Protein AF-A0A2T7VRU8-F1 (afdb_monomer_lite)

Sequence (193 aa):
MRPRTPAASPVTPPAPVPAPTPVPVGDRGRLSLSLHPRRAGLNLLSATVEAELVVRNDGSAPAQAIRIGAALIGATPGQGDEIAPVFDQPVVRPATPPFALGPGEERRIRLVVAQARADIVPLTAGGRTLFVPVVAVNALYDAGAGIAGQSARGFAVGVERVDSAKLAPFWLDQPARMHEQLGVRPYGAGVER

pLDDT: mean 89.18, std 13.24, range [48.78, 98.69]

Foldseek 3Di:
DDDDDDDDDDDDDDDDDDDPDPDPPPQWWWKDKDKAWFKWWDDPWKTKTKIKIKIWTQTRAKWFQKFKDKEKAWDDPPQFPVLVVVQPDDRPDGQDGGGMAGHGDMDIGIDMYIDTPVRFDWDDDPNFTFTWIKMKMWIWTGGPPRDTWIKIWIKTKAADDPPDPDGHTHTPPDHIDMDRNMDIDTTHDIDTD

Structure (mmCIF, N/CA/C/O backbone):
data_AF-A0A2T7VRU8-F1
#
_entry.id   AF-A0A2T7VRU8-F1
#
loop_
_atom_site.group_PDB
_atom_site.id
_atom_site.type_symbol
_atom_site.label_atom_id
_atom_site.label_alt_id
_atom_site.label_comp_id
_atom_site.label_asym_id
_atom_site.label_entity_id
_atom_site.label_seq_id
_atom_site.pdbx_PDB_ins_code
_atom_site.Cartn_x
_atom_site.Cartn_y
_atom_site.Cartn_z
_atom_site.occupancy
_atom_site.B_iso_or_equiv
_atom_site.auth_seq_id
_atom_site.auth_comp_id
_atom_site.auth_asym_id
_atom_site.auth_atom_id
_atom_site.pdbx_PDB_model_num
ATOM 1 N N . MET A 1 1 ? 89.987 -31.494 -7.259 1.00 48.78 1 MET A N 1
ATOM 2 C CA . MET A 1 1 ? 88.866 -30.845 -7.971 1.00 48.78 1 MET A CA 1
ATOM 3 C C . MET A 1 1 ? 87.609 -30.994 -7.123 1.00 48.78 1 MET A C 1
ATOM 5 O O . MET A 1 1 ? 87.271 -32.124 -6.805 1.00 48.78 1 MET A O 1
ATOM 9 N N . ARG A 1 2 ? 86.973 -29.901 -6.678 1.00 51.34 2 ARG A N 1
ATOM 10 C CA . ARG A 1 2 ? 85.692 -29.951 -5.941 1.00 51.34 2 ARG A CA 1
ATOM 11 C C . ARG A 1 2 ? 84.539 -29.627 -6.908 1.00 51.34 2 ARG A C 1
ATOM 13 O O . ARG A 1 2 ? 84.694 -28.674 -7.673 1.00 51.34 2 ARG A O 1
ATOM 20 N N . PRO A 1 3 ? 83.430 -30.389 -6.911 1.00 54.06 3 PRO A N 1
ATOM 21 C CA . PRO A 1 3 ? 82.308 -30.154 -7.818 1.00 54.06 3 PRO A CA 1
ATOM 22 C C . PRO A 1 3 ? 81.536 -28.884 -7.427 1.00 54.06 3 PRO A C 1
ATOM 24 O O . PRO A 1 3 ? 81.310 -28.623 -6.246 1.00 54.06 3 PRO A O 1
ATOM 27 N N . ARG A 1 4 ? 81.161 -28.081 -8.432 1.00 50.94 4 ARG A N 1
ATOM 28 C CA . ARG A 1 4 ? 80.325 -26.881 -8.284 1.00 50.94 4 ARG A CA 1
ATOM 29 C C . ARG A 1 4 ? 78.860 -27.302 -8.140 1.00 50.94 4 ARG A C 1
ATOM 31 O O . ARG A 1 4 ? 78.317 -27.936 -9.039 1.00 50.94 4 ARG A O 1
ATOM 38 N N . THR A 1 5 ? 78.237 -26.943 -7.024 1.00 57.62 5 THR A N 1
ATOM 39 C CA . THR A 1 5 ? 76.801 -27.123 -6.774 1.00 57.62 5 THR A CA 1
ATOM 40 C C . THR A 1 5 ? 75.985 -26.180 -7.677 1.00 57.62 5 THR A C 1
ATOM 42 O O . THR A 1 5 ? 76.353 -25.006 -7.777 1.00 57.62 5 THR A O 1
ATOM 45 N N . PRO A 1 6 ? 74.899 -26.631 -8.333 1.00 57.38 6 PRO A N 1
ATOM 46 C CA . PRO A 1 6 ? 74.038 -25.759 -9.134 1.00 57.38 6 PRO A CA 1
ATOM 47 C C . PRO A 1 6 ? 73.258 -24.772 -8.253 1.00 57.38 6 PRO A C 1
ATOM 49 O O . PRO A 1 6 ? 72.744 -25.147 -7.200 1.00 57.38 6 PRO A O 1
ATOM 52 N N . ALA A 1 7 ? 73.165 -23.517 -8.693 1.00 57.69 7 ALA A N 1
ATOM 53 C CA . ALA A 1 7 ? 72.378 -22.477 -8.035 1.00 57.69 7 ALA A CA 1
ATOM 54 C C . ALA A 1 7 ? 70.871 -22.707 -8.251 1.00 57.69 7 ALA A C 1
ATOM 56 O O . ALA A 1 7 ? 70.433 -22.963 -9.372 1.00 57.69 7 ALA A O 1
ATOM 57 N N . ALA A 1 8 ? 70.085 -22.601 -7.177 1.00 57.72 8 ALA A N 1
ATOM 58 C CA . ALA A 1 8 ? 68.629 -22.685 -7.214 1.00 57.72 8 ALA A CA 1
ATOM 59 C C . ALA A 1 8 ? 68.017 -21.435 -7.875 1.00 57.72 8 ALA A C 1
ATOM 61 O O . ALA A 1 8 ? 68.405 -20.308 -7.565 1.00 57.72 8 ALA A O 1
ATOM 62 N N . SER A 1 9 ? 67.055 -21.634 -8.777 1.00 58.91 9 SER A N 1
ATOM 63 C CA . SER A 1 9 ? 66.283 -20.554 -9.403 1.00 58.91 9 SER A CA 1
ATOM 64 C C . SER A 1 9 ? 65.299 -19.923 -8.402 1.00 58.91 9 SER A C 1
ATOM 66 O O . SER A 1 9 ? 64.702 -20.652 -7.607 1.00 58.91 9 SER A O 1
ATOM 68 N N . PRO A 1 10 ? 65.091 -18.593 -8.427 1.00 57.56 10 PRO A N 1
ATOM 69 C CA . PRO A 1 10 ? 64.146 -17.938 -7.532 1.00 57.56 10 PRO A CA 1
ATOM 70 C C . PRO A 1 10 ? 62.701 -18.219 -7.967 1.00 57.56 10 PRO A C 1
ATOM 72 O O . PRO A 1 10 ? 62.359 -18.120 -9.145 1.00 57.56 10 PRO A O 1
ATOM 75 N N . VAL A 1 11 ? 61.851 -18.559 -6.999 1.00 59.75 11 VAL A N 1
ATOM 76 C CA . VAL A 1 11 ? 60.414 -18.791 -7.195 1.00 59.75 11 VAL A CA 1
ATOM 77 C C . VAL A 1 11 ? 59.706 -17.435 -7.255 1.00 59.75 11 VAL A C 1
ATOM 79 O O . VAL A 1 11 ? 59.786 -16.653 -6.308 1.00 59.75 11 VAL A O 1
ATOM 82 N N . THR A 1 12 ? 59.043 -17.123 -8.369 1.00 57.94 12 THR A N 1
ATOM 83 C CA . THR A 1 12 ? 58.263 -15.885 -8.526 1.00 57.94 12 THR A CA 1
ATOM 84 C C . THR A 1 12 ? 56.981 -15.955 -7.679 1.00 57.94 12 THR A C 1
ATOM 86 O O . THR A 1 12 ? 56.280 -16.967 -7.749 1.00 57.94 12 THR A O 1
ATOM 89 N N . PRO A 1 13 ? 56.637 -14.918 -6.890 1.00 67.19 13 PRO A N 1
ATOM 90 C CA . PRO A 1 13 ? 55.367 -14.860 -6.167 1.00 67.19 13 PRO A CA 1
ATOM 91 C C . PRO A 1 13 ? 54.158 -14.906 -7.120 1.00 67.19 13 PRO A C 1
ATOM 93 O O . PRO A 1 13 ? 54.225 -14.316 -8.203 1.00 67.19 13 PRO A O 1
ATOM 96 N N . PRO A 1 14 ? 53.043 -15.558 -6.739 1.00 61.81 14 PRO A N 1
ATOM 97 C CA . PRO A 1 14 ? 51.825 -15.545 -7.538 1.00 61.81 14 PRO A CA 1
ATOM 98 C C . PRO A 1 14 ? 51.280 -14.116 -7.649 1.00 61.81 14 PRO A C 1
ATOM 100 O O . PRO A 1 14 ? 51.217 -13.382 -6.661 1.00 61.81 14 PRO A O 1
ATOM 103 N N . ALA A 1 15 ? 50.899 -13.723 -8.865 1.00 68.25 15 ALA A N 1
ATOM 104 C CA . ALA A 1 15 ? 50.289 -12.426 -9.121 1.00 68.25 15 ALA A CA 1
ATOM 105 C C . ALA A 1 15 ? 48.975 -12.283 -8.323 1.00 68.25 15 ALA A C 1
ATOM 107 O O . ALA A 1 15 ? 48.207 -13.248 -8.246 1.00 68.25 15 ALA A O 1
ATOM 108 N N . PRO A 1 16 ? 48.692 -11.107 -7.736 1.00 63.78 16 PRO A N 1
ATOM 109 C CA . PRO A 1 16 ? 47.433 -10.870 -7.045 1.00 63.78 16 PRO A CA 1
ATOM 110 C C . PRO A 1 16 ? 46.268 -11.011 -8.031 1.00 63.78 16 PRO A C 1
ATOM 112 O O . PRO A 1 16 ? 46.251 -10.376 -9.086 1.00 63.78 16 PRO A O 1
ATOM 115 N N . VAL A 1 17 ? 45.296 -11.858 -7.684 1.00 66.12 17 VAL A N 1
ATOM 116 C CA . VAL A 1 17 ? 44.035 -11.980 -8.423 1.00 66.12 17 VAL A CA 1
ATOM 117 C C . VAL A 1 17 ? 43.327 -10.622 -8.350 1.00 66.12 17 VAL A C 1
ATOM 119 O O . VAL A 1 17 ? 43.153 -10.109 -7.240 1.00 66.12 17 VAL A O 1
ATOM 122 N N . PRO A 1 18 ? 42.932 -10.012 -9.482 1.00 59.97 18 PRO A N 1
ATOM 123 C CA . PRO A 1 18 ? 42.150 -8.785 -9.460 1.00 59.97 18 PRO A CA 1
ATOM 124 C C . PRO A 1 18 ? 40.883 -9.011 -8.634 1.00 59.97 18 PRO A C 1
ATOM 126 O O . PRO A 1 18 ? 40.154 -9.978 -8.868 1.00 59.97 18 PRO A O 1
ATOM 129 N N . ALA A 1 19 ? 40.619 -8.132 -7.666 1.00 65.75 19 ALA A N 1
ATOM 130 C CA . ALA A 1 19 ? 39.325 -8.111 -6.997 1.00 65.75 19 ALA A CA 1
ATOM 131 C C . ALA A 1 19 ? 38.225 -7.973 -8.067 1.00 65.75 19 ALA A C 1
ATOM 133 O O . ALA A 1 19 ? 38.424 -7.211 -9.022 1.00 65.75 19 ALA A O 1
ATOM 134 N N . PRO A 1 20 ? 37.091 -8.689 -7.949 1.00 55.84 20 PRO A N 1
ATOM 135 C CA . PRO A 1 20 ? 35.995 -8.529 -8.890 1.00 55.84 20 PRO A CA 1
ATOM 136 C C . PRO A 1 20 ? 35.612 -7.051 -8.921 1.00 55.84 20 PRO A C 1
ATOM 138 O O . PRO A 1 20 ? 35.286 -6.456 -7.893 1.00 55.84 20 PRO A O 1
ATOM 141 N N . THR A 1 21 ? 35.713 -6.443 -10.100 1.00 52.06 21 THR A N 1
ATOM 142 C CA . THR A 1 21 ? 35.231 -5.083 -10.317 1.00 52.06 21 THR A CA 1
ATOM 143 C C . THR A 1 21 ? 33.739 -5.094 -9.984 1.00 52.06 21 THR A C 1
ATOM 145 O O . THR A 1 21 ? 33.033 -5.953 -10.523 1.00 52.06 21 THR A O 1
ATOM 148 N N . PRO A 1 22 ? 33.233 -4.225 -9.087 1.00 54.22 22 PRO A N 1
ATOM 149 C CA . PRO A 1 22 ? 31.797 -4.126 -8.884 1.00 54.22 22 PRO A CA 1
ATOM 150 C C . PRO A 1 22 ? 31.181 -3.834 -10.248 1.00 54.22 22 PRO A C 1
ATOM 152 O O . PRO A 1 22 ? 31.562 -2.863 -10.907 1.00 54.22 22 PRO A O 1
ATOM 155 N N . VAL A 1 23 ? 30.292 -4.718 -10.708 1.00 49.28 23 VAL A N 1
ATOM 156 C CA . VAL A 1 23 ? 29.524 -4.455 -11.921 1.00 49.28 23 VAL A CA 1
ATOM 157 C C . VAL A 1 23 ? 28.850 -3.100 -11.703 1.00 49.28 23 VAL A C 1
ATOM 159 O O . VAL A 1 23 ? 28.253 -2.905 -10.636 1.00 49.28 23 VAL A O 1
ATOM 162 N N . PRO A 1 24 ? 28.983 -2.124 -12.619 1.00 51.91 24 PRO A N 1
ATOM 163 C CA . PRO A 1 24 ? 28.173 -0.925 -12.511 1.00 51.91 24 PRO A CA 1
ATOM 164 C C . PRO A 1 24 ? 26.728 -1.406 -12.415 1.00 51.91 24 PRO A C 1
ATOM 166 O O . PRO A 1 24 ? 26.313 -2.263 -13.199 1.00 51.91 24 PRO A O 1
ATOM 169 N N . VAL A 1 25 ? 25.998 -0.941 -11.399 1.00 57.72 25 VAL A N 1
ATOM 170 C CA . VAL A 1 25 ? 24.551 -1.143 -11.335 1.00 57.72 25 VAL A CA 1
ATOM 171 C C . VAL A 1 25 ? 24.037 -0.537 -12.633 1.00 57.72 25 VAL A C 1
ATOM 173 O O . VAL A 1 25 ? 24.057 0.682 -12.781 1.00 57.72 25 VAL A O 1
ATOM 176 N N . GLY A 1 26 ? 23.749 -1.392 -13.617 1.00 61.28 26 GLY A N 1
ATOM 177 C CA . GLY A 1 26 ? 23.366 -0.954 -14.951 1.00 61.28 26 GLY A CA 1
ATOM 178 C C . GLY A 1 26 ? 22.139 -0.060 -14.866 1.00 61.28 26 GLY A C 1
ATOM 179 O O . GLY A 1 26 ? 21.402 -0.116 -13.875 1.00 61.28 26 GLY A O 1
ATOM 180 N N . ASP A 1 27 ? 21.927 0.755 -15.897 1.00 78.69 27 ASP A N 1
ATOM 181 C CA . ASP A 1 27 ? 20.712 1.550 -15.995 1.00 78.69 27 ASP A CA 1
ATOM 182 C C . ASP A 1 27 ? 19.499 0.643 -15.781 1.00 78.69 27 ASP A C 1
ATOM 184 O O . ASP A 1 27 ? 19.266 -0.299 -16.541 1.00 78.69 27 ASP A O 1
ATOM 188 N N . ARG A 1 28 ? 18.759 0.896 -14.698 1.00 90.38 28 ARG A N 1
ATOM 189 C CA . ARG A 1 28 ? 17.610 0.084 -14.295 1.00 90.38 28 ARG A CA 1
ATOM 190 C C . ARG A 1 28 ? 16.465 0.959 -13.825 1.00 90.38 28 ARG A C 1
ATOM 192 O O . ARG A 1 28 ? 16.683 2.021 -13.237 1.00 90.38 28 ARG A O 1
ATOM 199 N N . GLY A 1 29 ? 15.247 0.491 -14.056 1.00 94.75 29 GLY A N 1
ATOM 200 C CA . GLY A 1 29 ? 14.047 1.044 -13.454 1.00 94.75 29 GLY A CA 1
ATOM 201 C C . GLY A 1 29 ? 14.078 0.845 -11.941 1.00 94.75 29 GLY A C 1
ATOM 202 O O . GLY A 1 29 ? 14.503 -0.198 -11.443 1.00 94.75 29 GLY A O 1
ATOM 203 N N . ARG A 1 30 ? 13.630 1.854 -11.198 1.00 96.12 30 ARG A N 1
ATOM 204 C CA . ARG A 1 30 ? 13.497 1.798 -9.741 1.00 96.12 30 ARG A CA 1
ATOM 205 C C . ARG A 1 30 ? 12.217 2.519 -9.369 1.00 96.12 30 ARG A C 1
ATOM 207 O O . ARG A 1 30 ? 12.134 3.728 -9.535 1.00 96.12 30 ARG A O 1
ATOM 214 N N . LEU A 1 31 ? 11.226 1.792 -8.864 1.00 98.00 31 LEU A N 1
ATOM 215 C CA . LEU A 1 31 ? 9.945 2.404 -8.520 1.00 98.00 31 LEU A CA 1
ATOM 216 C C . LEU A 1 31 ? 9.903 2.860 -7.058 1.00 98.00 31 LEU A C 1
ATOM 218 O O . LEU A 1 31 ? 10.131 2.047 -6.159 1.00 98.00 31 LEU A O 1
ATOM 222 N N . SER A 1 32 ? 9.530 4.114 -6.809 1.00 97.88 32 SER A N 1
ATOM 223 C CA . SER A 1 32 ? 9.051 4.564 -5.500 1.00 97.88 32 SER A CA 1
ATOM 224 C C . SER A 1 32 ? 7.526 4.557 -5.441 1.00 97.88 32 SER A C 1
ATOM 226 O O . SER A 1 32 ? 6.827 4.680 -6.450 1.00 97.88 32 SER A O 1
ATOM 228 N N . LEU A 1 33 ? 7.007 4.372 -4.225 1.00 98.50 33 LEU A N 1
ATOM 229 C CA . LEU A 1 33 ? 5.583 4.244 -3.937 1.00 98.50 33 LEU A CA 1
ATOM 230 C C . LEU A 1 33 ? 5.203 5.246 -2.848 1.00 98.50 33 LEU A C 1
ATOM 232 O O . LEU A 1 33 ? 5.790 5.224 -1.765 1.00 98.50 33 LEU A O 1
ATOM 236 N N . SER A 1 34 ? 4.203 6.083 -3.119 1.00 98.38 34 SER A N 1
ATOM 237 C CA . SER A 1 34 ? 3.643 7.039 -2.155 1.00 98.38 34 SER A CA 1
ATOM 238 C C . SER A 1 34 ? 2.124 6.908 -2.097 1.00 98.38 34 SER A C 1
ATOM 240 O O . SER A 1 34 ? 1.457 6.967 -3.128 1.00 98.38 34 SER A O 1
ATOM 242 N N . LEU A 1 35 ? 1.568 6.728 -0.898 1.00 98.56 35 LEU A N 1
ATOM 243 C CA . LEU A 1 35 ? 0.135 6.520 -0.690 1.00 98.56 35 LEU A CA 1
ATOM 244 C C . LEU A 1 35 ? -0.525 7.771 -0.102 1.00 98.56 35 LEU A C 1
ATOM 246 O O . LEU A 1 35 ? -0.092 8.272 0.931 1.00 98.56 35 LEU A O 1
ATOM 250 N N . HIS A 1 36 ? -1.621 8.212 -0.713 1.00 98.25 36 HIS A N 1
ATOM 251 C CA . HIS A 1 36 ? -2.425 9.342 -0.253 1.00 98.25 36 HIS A CA 1
ATOM 252 C C . HIS A 1 36 ? -3.846 8.853 0.059 1.00 98.25 36 HIS A C 1
ATOM 254 O O . HIS A 1 36 ? -4.660 8.702 -0.859 1.00 98.25 36 HIS A O 1
ATOM 260 N N . PRO A 1 37 ? -4.162 8.533 1.325 1.00 97.81 37 PRO A N 1
ATOM 261 C CA . PRO A 1 37 ? -5.485 8.063 1.699 1.00 97.81 37 PRO A CA 1
ATOM 262 C C . PRO A 1 37 ? -6.500 9.192 1.530 1.00 97.81 37 PRO A C 1
ATOM 264 O O . PRO A 1 37 ? -6.239 10.346 1.857 1.00 97.81 37 PRO A O 1
ATOM 267 N N . ARG A 1 38 ? -7.671 8.850 1.001 1.00 97.81 38 ARG A N 1
ATOM 268 C CA . ARG A 1 38 ? -8.792 9.779 0.832 1.00 97.81 38 ARG A CA 1
ATOM 269 C C . ARG A 1 38 ? -9.863 9.506 1.868 1.00 97.81 38 ARG A C 1
ATOM 271 O O . ARG A 1 38 ? -10.372 10.433 2.485 1.00 97.81 38 ARG A O 1
ATOM 278 N N . ARG A 1 39 ? -10.210 8.228 2.037 1.00 97.62 39 ARG A N 1
ATOM 279 C CA . ARG A 1 39 ? -11.254 7.781 2.957 1.00 97.62 39 ARG A CA 1
ATOM 280 C C . ARG A 1 39 ? -10.887 6.422 3.517 1.00 97.62 39 ARG A C 1
ATOM 282 O O . ARG A 1 39 ? -10.413 5.561 2.784 1.00 97.62 39 ARG A O 1
ATOM 289 N N . ALA A 1 40 ? -11.087 6.219 4.805 1.00 97.75 40 ALA A N 1
ATOM 290 C CA . ALA A 1 40 ? -10.814 4.947 5.447 1.00 97.75 40 ALA A CA 1
ATOM 291 C C . ALA A 1 40 ? -11.661 4.792 6.699 1.00 97.75 40 ALA A C 1
ATOM 293 O O . ALA A 1 40 ? -11.939 5.759 7.407 1.00 97.75 40 ALA A O 1
ATOM 294 N N . GLY A 1 41 ? -12.090 3.572 6.972 1.00 95.75 41 GLY A N 1
ATOM 295 C CA . GLY A 1 41 ? -12.967 3.324 8.098 1.00 95.75 41 GLY A CA 1
ATOM 296 C C . GLY A 1 41 ? -13.414 1.886 8.174 1.00 95.75 41 GLY A C 1
ATOM 297 O O . GLY A 1 41 ? -13.021 1.040 7.367 1.00 95.75 41 GLY A O 1
ATOM 298 N N . LEU A 1 42 ? -14.267 1.634 9.154 1.00 94.00 42 LEU A N 1
ATOM 299 C CA . LEU A 1 42 ? -14.958 0.366 9.294 1.00 94.00 42 LEU A CA 1
ATOM 300 C C . LEU A 1 42 ? -16.427 0.542 8.934 1.00 94.00 42 LEU A C 1
ATOM 302 O O . LEU A 1 42 ? -17.019 1.601 9.143 1.00 94.00 42 LEU A O 1
ATOM 306 N N . ASN A 1 43 ? -17.017 -0.532 8.435 1.00 89.50 43 ASN A N 1
ATOM 307 C CA . ASN A 1 43 ? -18.453 -0.748 8.415 1.00 89.50 43 ASN A CA 1
ATOM 308 C C . ASN A 1 43 ? -18.765 -2.056 9.174 1.00 89.50 43 ASN A C 1
ATOM 310 O O . ASN A 1 43 ? -17.916 -2.596 9.887 1.00 89.50 43 ASN A O 1
ATOM 314 N N . LEU A 1 44 ? -19.994 -2.562 9.060 1.00 88.69 44 LEU A N 1
ATOM 315 C CA . LEU A 1 44 ? -20.412 -3.791 9.743 1.00 88.69 44 LEU A CA 1
ATOM 316 C C . LEU A 1 44 ? -19.649 -5.044 9.281 1.00 88.69 44 LEU A C 1
ATOM 318 O O . LEU A 1 44 ? -19.461 -5.950 10.089 1.00 88.69 44 LEU A O 1
ATOM 322 N N . LEU A 1 45 ? -19.215 -5.085 8.020 1.00 92.62 45 LEU A N 1
ATOM 323 C CA . LEU A 1 45 ? -18.679 -6.262 7.332 1.00 92.62 45 LEU A CA 1
ATOM 324 C C . LEU A 1 45 ? -17.186 -6.166 7.007 1.00 92.62 45 LEU A C 1
ATOM 326 O O . LEU A 1 45 ? -16.533 -7.199 6.883 1.00 92.62 45 LEU A O 1
ATOM 330 N N . SER A 1 46 ? -16.631 -4.964 6.859 1.00 95.12 46 SER A N 1
ATOM 331 C CA . SER A 1 46 ? -15.250 -4.764 6.424 1.00 95.12 46 SER A CA 1
ATOM 332 C C . SER A 1 46 ? -14.617 -3.503 7.002 1.00 95.12 46 SER A C 1
ATOM 334 O O . SER A 1 46 ? -15.297 -2.535 7.352 1.00 95.12 46 SER A O 1
ATOM 336 N N . ALA A 1 47 ? -13.289 -3.500 7.042 1.00 96.75 47 ALA A N 1
ATOM 337 C CA . ALA A 1 47 ? -12.511 -2.275 6.962 1.00 96.75 47 ALA A CA 1
ATOM 338 C C . ALA A 1 47 ? -12.224 -1.964 5.490 1.00 96.75 47 ALA A C 1
ATOM 340 O O . ALA A 1 47 ? -12.004 -2.883 4.699 1.00 96.75 47 ALA A O 1
ATOM 341 N N . THR A 1 48 ? -12.212 -0.684 5.127 1.00 97.88 48 THR A N 1
ATOM 342 C CA . THR A 1 48 ? -11.933 -0.233 3.759 1.00 97.88 48 THR A CA 1
ATOM 343 C C . THR A 1 48 ? -11.000 0.969 3.786 1.00 97.88 48 THR A C 1
ATOM 345 O O . THR A 1 48 ? -11.133 1.835 4.652 1.00 97.88 48 THR A O 1
ATOM 348 N N . VAL A 1 49 ? -10.087 1.035 2.818 1.00 98.38 49 VAL A N 1
ATOM 349 C CA . VAL A 1 49 ? -9.268 2.213 2.519 1.00 98.38 49 VAL A CA 1
ATOM 350 C C . VAL A 1 49 ? -9.409 2.548 1.036 1.00 98.38 49 VAL A C 1
ATOM 352 O O . VAL A 1 49 ? -9.090 1.737 0.167 1.00 98.38 49 VAL A O 1
ATOM 355 N N . GLU A 1 50 ? -9.864 3.764 0.758 1.00 98.38 50 GLU A N 1
ATOM 356 C CA . GLU A 1 50 ? -9.784 4.423 -0.540 1.00 98.38 50 GLU A CA 1
ATOM 357 C C . GLU A 1 50 ? -8.572 5.359 -0.545 1.00 98.38 50 GLU A C 1
ATOM 359 O O . GLU A 1 50 ? -8.441 6.230 0.322 1.00 98.38 50 GLU A O 1
ATOM 364 N N . ALA A 1 51 ? -7.687 5.206 -1.524 1.00 98.38 51 ALA A N 1
ATOM 365 C CA . ALA A 1 51 ? -6.451 5.974 -1.610 1.00 98.38 51 ALA A CA 1
ATOM 366 C C . ALA A 1 51 ? -6.046 6.260 -3.059 1.00 98.38 51 ALA A C 1
ATOM 368 O O . ALA A 1 51 ? -6.532 5.646 -4.007 1.00 98.38 51 ALA A O 1
ATOM 369 N N . GLU A 1 52 ? -5.114 7.188 -3.218 1.00 98.56 52 GLU A N 1
ATOM 370 C CA . GLU A 1 52 ? -4.367 7.411 -4.447 1.00 98.56 52 GLU A CA 1
ATOM 371 C C . GLU A 1 52 ? -2.920 6.959 -4.231 1.00 98.56 52 GLU A C 1
ATOM 373 O O . GLU A 1 52 ? -2.212 7.478 -3.367 1.00 98.56 52 GLU A O 1
ATOM 378 N N . LEU A 1 53 ? -2.485 5.970 -5.004 1.00 98.69 53 LEU A N 1
ATOM 379 C CA . LEU A 1 53 ? -1.098 5.531 -5.062 1.00 98.69 53 LEU A CA 1
ATOM 380 C C . LEU A 1 53 ? -0.385 6.290 -6.177 1.00 98.69 53 LEU A C 1
ATOM 382 O O . LEU A 1 53 ? -0.800 6.229 -7.333 1.00 98.69 53 LEU A O 1
ATOM 386 N N . VAL A 1 54 ? 0.712 6.952 -5.836 1.00 98.69 54 VAL A N 1
ATOM 387 C CA . VAL A 1 54 ? 1.661 7.510 -6.796 1.00 98.69 54 VAL A CA 1
ATOM 388 C C . VAL A 1 54 ? 2.800 6.514 -6.954 1.00 98.69 54 VAL A C 1
ATOM 390 O O . VAL A 1 54 ? 3.446 6.140 -5.973 1.00 98.69 54 VAL A O 1
ATOM 393 N N . VAL A 1 55 ? 3.019 6.081 -8.190 1.00 98.69 55 VAL A N 1
ATOM 394 C CA . VAL A 1 55 ? 4.143 5.235 -8.592 1.00 98.69 55 VAL A CA 1
ATOM 395 C C . VAL A 1 55 ? 5.059 6.088 -9.450 1.00 98.69 55 VAL A C 1
ATOM 397 O O . VAL A 1 55 ? 4.607 6.585 -10.480 1.00 98.69 55 VAL A O 1
ATOM 400 N N . ARG A 1 56 ? 6.316 6.264 -9.043 1.00 98.62 56 ARG A N 1
ATOM 401 C CA . ARG A 1 56 ? 7.311 7.037 -9.799 1.00 98.62 56 ARG A CA 1
ATOM 402 C C . ARG A 1 56 ? 8.504 6.166 -10.141 1.00 98.62 56 ARG A C 1
ATOM 404 O O . ARG A 1 56 ? 8.935 5.385 -9.301 1.00 98.62 56 ARG A O 1
ATOM 411 N N . ASN A 1 57 ? 9.032 6.297 -11.353 1.00 98.19 57 ASN A N 1
ATOM 412 C CA . ASN A 1 57 ? 10.297 5.677 -11.720 1.00 98.19 57 ASN A CA 1
ATOM 413 C C . ASN A 1 57 ? 11.459 6.631 -11.418 1.00 98.19 57 ASN A C 1
ATOM 415 O O . ASN A 1 57 ? 11.712 7.581 -12.150 1.00 98.19 57 ASN A O 1
ATOM 419 N N . ASP A 1 58 ? 12.165 6.361 -10.329 1.00 96.81 58 ASP A N 1
ATOM 420 C CA . ASP A 1 58 ? 13.391 7.041 -9.900 1.00 96.81 58 ASP A CA 1
ATOM 421 C C . ASP A 1 58 ? 14.658 6.421 -10.506 1.00 96.81 58 ASP A C 1
ATOM 423 O O . ASP A 1 58 ? 15.774 6.825 -10.179 1.00 96.81 58 ASP A O 1
ATOM 427 N N . GLY A 1 59 ? 14.494 5.391 -11.335 1.00 94.38 59 GLY A N 1
ATOM 428 C CA . GLY A 1 59 ? 15.578 4.732 -12.043 1.00 94.38 59 GLY A CA 1
ATOM 429 C C . GLY A 1 59 ? 16.027 5.492 -13.286 1.00 94.38 59 GLY A C 1
ATOM 430 O O . GLY A 1 59 ? 15.386 6.443 -13.732 1.00 94.38 59 GLY A O 1
ATOM 431 N N . SER A 1 60 ? 17.128 5.029 -13.870 1.00 92.56 60 SER A N 1
ATOM 432 C CA . SER A 1 60 ? 17.693 5.569 -15.111 1.00 92.56 60 SER A CA 1
ATOM 433 C C . SER A 1 60 ? 17.266 4.799 -16.368 1.00 92.56 60 SER A C 1
ATOM 435 O O . SER A 1 60 ? 17.529 5.256 -17.476 1.00 92.56 60 SER A O 1
ATOM 437 N N . ALA A 1 61 ? 16.545 3.681 -16.220 1.00 93.94 61 ALA A N 1
ATOM 438 C CA . ALA A 1 61 ? 15.937 2.933 -17.326 1.00 93.94 61 ALA A CA 1
ATOM 439 C C . ALA A 1 61 ? 14.405 2.865 -17.199 1.00 93.94 61 ALA A C 1
ATOM 441 O O . ALA A 1 61 ? 13.865 3.034 -16.100 1.00 93.94 61 ALA A O 1
ATOM 442 N N . PRO A 1 62 ? 13.676 2.609 -18.302 1.00 95.44 62 PRO A N 1
ATOM 443 C CA . PRO A 1 62 ? 12.233 2.406 -18.249 1.00 95.44 62 PRO A CA 1
ATOM 444 C C . PRO A 1 62 ? 11.861 1.173 -17.416 1.00 95.44 62 PRO A C 1
ATOM 446 O O . PRO A 1 62 ? 12.444 0.103 -17.575 1.00 95.44 62 PRO A O 1
ATOM 449 N N . ALA A 1 63 ? 10.832 1.316 -16.582 1.00 97.50 63 ALA A N 1
ATOM 450 C CA . ALA A 1 63 ? 10.169 0.207 -15.910 1.00 97.50 63 ALA A CA 1
ATOM 451 C C . ALA A 1 63 ? 8.970 -0.242 -16.756 1.00 97.50 63 ALA A C 1
ATOM 453 O O . ALA A 1 63 ? 8.074 0.555 -17.040 1.00 97.50 63 ALA A O 1
ATOM 454 N N . GLN A 1 64 ? 8.948 -1.506 -17.173 1.00 97.44 64 GLN A N 1
ATOM 455 C CA . GLN A 1 64 ? 7.926 -2.058 -18.066 1.00 97.44 64 GLN A CA 1
ATOM 456 C C . GLN A 1 64 ? 7.055 -3.097 -17.363 1.00 97.44 64 GLN A C 1
ATOM 458 O O . GLN A 1 64 ? 7.413 -3.631 -16.314 1.00 97.44 64 GLN A O 1
ATOM 463 N N . ALA A 1 65 ? 5.896 -3.391 -17.960 1.00 96.62 65 ALA A N 1
ATOM 464 C CA . ALA A 1 65 ? 4.959 -4.409 -17.478 1.00 96.62 65 ALA A CA 1
ATOM 465 C C . ALA A 1 65 ? 4.633 -4.288 -15.972 1.00 96.62 65 ALA A C 1
ATOM 467 O O . ALA A 1 65 ? 4.461 -5.293 -15.279 1.00 96.62 65 ALA A O 1
ATOM 468 N N . ILE A 1 66 ? 4.541 -3.052 -15.470 1.00 98.19 66 ILE A N 1
ATOM 469 C CA . ILE A 1 66 ? 4.316 -2.743 -14.060 1.00 98.19 66 ILE A CA 1
ATOM 470 C C . ILE A 1 66 ? 2.942 -3.271 -13.654 1.00 98.19 66 ILE A C 1
ATOM 472 O O . ILE A 1 66 ? 1.913 -2.844 -14.181 1.00 98.19 66 ILE A O 1
ATOM 476 N N . ARG A 1 67 ? 2.924 -4.188 -12.687 1.00 98.25 67 ARG A N 1
ATOM 477 C CA . ARG A 1 67 ? 1.719 -4.760 -12.080 1.00 98.25 67 ARG A CA 1
ATOM 478 C C . ARG A 1 67 ? 1.664 -4.379 -10.613 1.00 98.25 67 ARG A C 1
ATOM 480 O O . ARG A 1 67 ? 2.589 -4.675 -9.863 1.00 98.25 67 ARG A O 1
ATOM 487 N N . ILE A 1 68 ? 0.560 -3.758 -10.211 1.00 98.19 68 ILE A N 1
ATOM 488 C CA . ILE A 1 68 ? 0.344 -3.299 -8.837 1.00 98.19 68 ILE A CA 1
ATOM 489 C C . ILE A 1 68 ? -0.611 -4.250 -8.125 1.00 98.19 68 ILE A C 1
ATOM 491 O O . ILE A 1 68 ? -1.788 -4.311 -8.473 1.00 98.19 68 ILE A O 1
ATOM 495 N N . GLY A 1 69 ? -0.109 -4.971 -7.129 1.00 97.00 69 GLY A N 1
ATOM 496 C CA . GLY A 1 69 ? -0.912 -5.652 -6.121 1.00 97.00 69 GLY A CA 1
ATOM 497 C C . GLY A 1 69 ? -1.075 -4.765 -4.893 1.00 97.00 69 GLY A C 1
ATOM 498 O O . GLY A 1 69 ? -0.149 -4.048 -4.513 1.00 97.00 69 GLY A O 1
ATOM 499 N N . ALA A 1 70 ? -2.249 -4.806 -4.271 1.00 96.75 70 ALA A N 1
ATOM 500 C CA . ALA A 1 70 ? -2.485 -4.135 -3.003 1.00 96.75 70 ALA A CA 1
ATOM 501 C C . ALA A 1 70 ? -3.438 -4.958 -2.134 1.00 96.75 70 ALA A C 1
ATOM 503 O O . ALA A 1 70 ? -4.395 -5.540 -2.645 1.00 96.75 70 ALA A O 1
ATOM 504 N N . ALA A 1 71 ? -3.189 -4.974 -0.830 1.00 96.50 71 ALA A N 1
ATOM 505 C CA . ALA A 1 71 ? -4.053 -5.602 0.161 1.00 96.50 71 ALA A CA 1
ATOM 506 C C . ALA A 1 71 ? -4.222 -4.681 1.372 1.00 96.50 71 ALA A C 1
ATOM 508 O O . ALA A 1 71 ? -3.327 -3.897 1.698 1.00 96.50 71 ALA A O 1
ATOM 509 N N . LEU A 1 72 ? -5.374 -4.786 2.034 1.00 97.12 72 LEU A N 1
ATOM 510 C CA . LEU A 1 72 ? -5.578 -4.209 3.356 1.00 97.12 72 LEU A CA 1
ATOM 511 C C . LEU A 1 72 ? -5.357 -5.307 4.387 1.00 97.12 72 LEU A C 1
ATOM 513 O O . LEU A 1 72 ? -5.994 -6.356 4.303 1.00 97.12 72 LEU A O 1
ATOM 517 N N . ILE A 1 73 ? -4.473 -5.048 5.341 1.00 95.06 73 ILE A N 1
ATOM 518 C CA . ILE A 1 73 ? -4.269 -5.899 6.509 1.00 95.06 73 ILE A CA 1
ATOM 519 C C . ILE A 1 73 ? -4.367 -5.057 7.787 1.00 95.06 73 ILE A C 1
ATOM 521 O O . ILE A 1 73 ? -4.316 -3.825 7.744 1.00 95.06 73 ILE A O 1
ATOM 525 N N . GLY A 1 74 ? -4.506 -5.714 8.934 1.00 93.81 74 GLY A N 1
ATOM 526 C CA . GLY A 1 74 ? -4.383 -5.072 10.237 1.00 93.81 74 GLY A CA 1
ATOM 527 C C . GLY A 1 74 ? -2.965 -5.191 10.754 1.00 93.81 74 GLY A C 1
ATOM 528 O O . GLY A 1 74 ? -2.368 -6.257 10.635 1.00 93.81 74 GLY A O 1
ATOM 529 N N . ALA A 1 75 ? -2.449 -4.128 11.366 1.00 92.38 75 ALA A N 1
ATOM 530 C CA . ALA A 1 75 ? -1.230 -4.243 12.149 1.00 92.38 75 ALA A CA 1
ATOM 531 C C . ALA A 1 75 ? -1.431 -5.254 13.284 1.00 92.38 75 ALA A C 1
ATOM 533 O O . ALA A 1 75 ? -2.444 -5.215 13.988 1.00 92.38 75 ALA A O 1
ATOM 534 N N . THR A 1 76 ? -0.438 -6.104 13.502 1.00 87.00 76 THR A N 1
ATOM 535 C CA . THR A 1 76 ? -0.362 -7.017 14.640 1.00 87.00 76 THR A CA 1
ATOM 536 C C . THR A 1 76 ? 0.792 -6.598 15.565 1.00 87.00 76 THR A C 1
ATOM 538 O O . THR A 1 76 ? 1.548 -5.668 15.256 1.00 87.00 76 THR A O 1
ATOM 541 N N . PRO A 1 77 ? 0.967 -7.250 16.729 1.00 81.44 77 PRO A N 1
ATOM 542 C CA . PRO A 1 77 ? 2.134 -7.024 17.581 1.00 81.44 77 PRO A CA 1
ATOM 543 C C . PRO A 1 77 ? 3.479 -7.398 16.929 1.00 81.44 77 PRO A C 1
ATOM 545 O O . PRO A 1 77 ? 4.514 -6.998 17.453 1.00 81.44 77 PRO A O 1
ATOM 548 N N . GLY A 1 78 ? 3.481 -8.119 15.798 1.00 77.12 78 GLY A N 1
ATOM 549 C CA . GLY A 1 78 ? 4.669 -8.602 15.077 1.00 77.12 78 GLY A CA 1
ATOM 550 C C . GLY A 1 78 ? 5.492 -7.534 14.343 1.00 77.12 78 GLY A C 1
ATOM 551 O O . GLY A 1 78 ? 6.222 -7.861 13.421 1.00 77.12 78 GLY A O 1
ATOM 552 N N . GLN A 1 79 ? 5.368 -6.258 14.718 1.00 76.12 79 GLN A N 1
ATOM 553 C CA . GLN A 1 79 ? 6.228 -5.148 14.273 1.00 76.12 79 GLN A CA 1
ATOM 554 C C . GLN A 1 79 ? 6.420 -4.974 12.750 1.00 76.12 79 GLN A C 1
ATOM 556 O O . GLN A 1 79 ? 7.389 -4.337 12.335 1.00 76.12 79 GLN A O 1
ATOM 561 N N . GLY A 1 80 ? 5.496 -5.441 11.908 1.00 81.38 80 GLY A N 1
ATOM 562 C CA . GLY A 1 80 ? 5.622 -5.332 10.456 1.00 81.38 80 GLY A CA 1
ATOM 563 C C . GLY A 1 80 ? 5.821 -6.658 9.730 1.00 81.3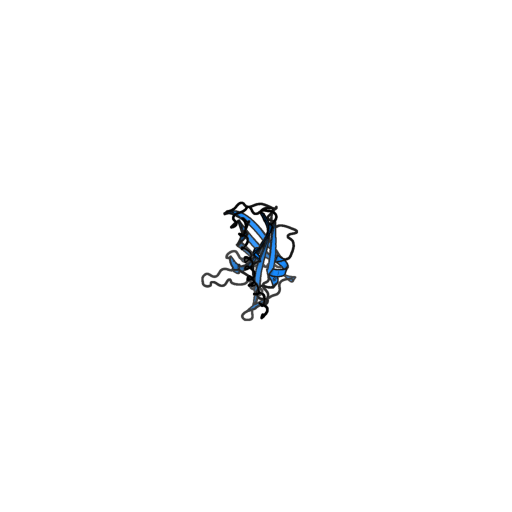8 80 GLY A C 1
ATOM 564 O O . GLY A 1 80 ? 5.781 -6.647 8.506 1.00 81.38 80 GLY A O 1
ATOM 565 N N . ASP A 1 81 ? 6.021 -7.785 10.417 1.00 84.06 81 ASP A N 1
ATOM 566 C CA . ASP A 1 81 ? 6.241 -9.084 9.760 1.00 84.06 81 ASP A CA 1
ATOM 567 C C . ASP A 1 81 ? 5.016 -9.572 8.966 1.00 84.06 81 ASP A C 1
ATOM 569 O O . ASP A 1 81 ? 5.143 -10.363 8.029 1.00 84.06 81 ASP A O 1
ATOM 573 N N . GLU A 1 82 ? 3.815 -9.073 9.277 1.00 86.81 82 GLU A N 1
ATOM 574 C CA . GLU A 1 82 ? 2.580 -9.514 8.618 1.00 86.81 82 GLU A CA 1
ATOM 575 C C . GLU A 1 82 ? 2.453 -9.052 7.157 1.00 86.81 82 GLU A C 1
ATOM 577 O O . GLU A 1 82 ? 1.644 -9.608 6.412 1.00 86.81 82 GLU A O 1
ATOM 582 N N . ILE A 1 83 ? 3.247 -8.067 6.712 1.00 91.31 83 ILE A N 1
ATOM 583 C CA . ILE A 1 83 ? 3.246 -7.626 5.304 1.00 91.31 83 ILE A CA 1
ATOM 584 C C . ILE A 1 83 ? 4.123 -8.508 4.410 1.00 91.31 83 ILE A C 1
ATOM 586 O O . ILE A 1 83 ? 3.893 -8.538 3.201 1.00 91.31 83 ILE A O 1
ATOM 590 N N . ALA A 1 84 ? 5.110 -9.222 4.965 1.00 90.94 84 ALA A N 1
ATOM 591 C CA . ALA A 1 84 ? 6.061 -9.998 4.169 1.00 90.94 84 ALA A CA 1
ATOM 592 C C . ALA A 1 84 ? 5.368 -11.057 3.287 1.00 90.94 84 ALA A C 1
ATOM 594 O O . ALA A 1 84 ? 5.624 -11.064 2.080 1.00 90.94 84 ALA A O 1
ATOM 595 N N . PRO A 1 85 ? 4.388 -11.840 3.794 1.00 90.69 85 PRO A N 1
ATOM 596 C CA . PRO A 1 85 ? 3.636 -12.767 2.954 1.00 90.69 85 PRO A CA 1
ATOM 597 C C . PRO A 1 85 ? 2.938 -12.081 1.776 1.00 90.69 85 PRO A C 1
ATOM 599 O O . PRO A 1 85 ? 2.871 -12.660 0.699 1.00 90.69 85 PRO A O 1
ATOM 602 N N . VAL A 1 86 ? 2.446 -10.846 1.944 1.00 89.38 86 VAL A N 1
ATOM 603 C CA . VAL A 1 86 ? 1.791 -10.081 0.867 1.00 89.38 86 VAL A CA 1
ATOM 604 C C . VAL A 1 86 ? 2.786 -9.732 -0.244 1.00 89.38 86 VAL A C 1
ATOM 606 O O . VAL A 1 86 ? 2.422 -9.707 -1.421 1.00 89.38 86 VAL A O 1
ATOM 609 N N . PHE A 1 87 ? 4.044 -9.471 0.110 1.00 94.12 87 PHE A N 1
ATOM 610 C CA . PHE A 1 87 ? 5.094 -9.107 -0.844 1.00 94.12 87 PHE A CA 1
ATOM 611 C C . PHE A 1 87 ? 5.644 -10.307 -1.620 1.00 94.12 87 PHE A C 1
ATOM 613 O O . PHE A 1 87 ? 6.125 -10.128 -2.742 1.00 94.12 87 PHE A O 1
ATOM 620 N N . ASP A 1 88 ? 5.508 -11.512 -1.073 1.00 92.88 88 ASP A N 1
ATOM 621 C CA . ASP A 1 88 ? 5.902 -12.757 -1.736 1.00 92.88 88 ASP A CA 1
ATOM 622 C C . ASP A 1 88 ? 4.816 -13.316 -2.670 1.00 92.88 88 ASP A C 1
ATOM 624 O O . ASP A 1 88 ? 5.098 -14.162 -3.522 1.00 92.88 88 ASP A O 1
ATOM 628 N N . GLN A 1 89 ? 3.569 -12.841 -2.558 1.00 87.94 89 GLN A N 1
ATOM 629 C CA . GLN A 1 89 ? 2.488 -13.294 -3.433 1.00 87.94 89 GLN A CA 1
ATOM 630 C C . GLN A 1 89 ? 2.607 -12.723 -4.857 1.00 87.94 89 GLN A C 1
ATOM 632 O O . GLN A 1 89 ? 2.903 -11.536 -5.044 1.00 87.94 89 GLN A O 1
ATOM 637 N N . PRO A 1 90 ? 2.282 -13.524 -5.891 1.00 87.62 90 PRO A N 1
ATOM 638 C CA . PRO A 1 90 ? 2.144 -13.010 -7.244 1.00 87.62 90 PRO A CA 1
ATOM 639 C C . PRO A 1 90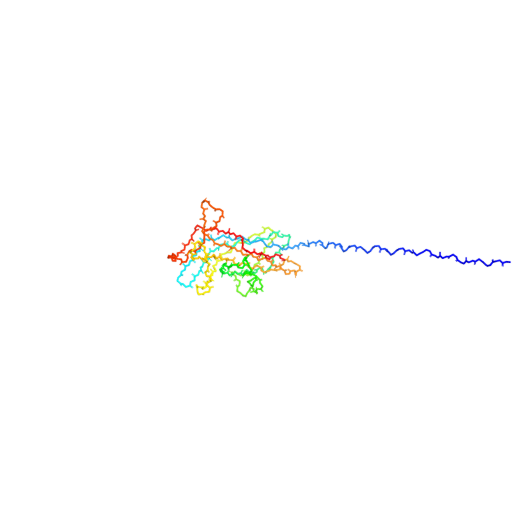 ? 0.978 -12.015 -7.339 1.00 87.62 90 PRO A C 1
ATOM 641 O O . PRO A 1 90 ? -0.074 -12.181 -6.719 1.00 87.62 90 PRO A O 1
ATOM 644 N N . VAL A 1 91 ? 1.117 -11.006 -8.202 1.00 91.50 91 VAL A N 1
ATOM 645 C CA . VAL A 1 91 ? 0.022 -10.073 -8.510 1.00 91.50 91 VAL A CA 1
ATOM 646 C C . VAL A 1 91 ? -0.935 -10.723 -9.514 1.00 91.50 91 VAL A C 1
ATOM 648 O O . VAL A 1 91 ? -0.809 -10.537 -10.724 1.00 91.50 91 VAL A O 1
ATOM 651 N N . VAL A 1 92 ? -1.887 -11.511 -9.005 1.00 84.38 92 VAL A N 1
ATOM 652 C CA . VAL A 1 92 ? -2.881 -12.233 -9.826 1.00 84.38 92 VAL A CA 1
ATOM 653 C C . VAL A 1 92 ? -3.941 -11.286 -10.392 1.00 84.38 92 VAL A C 1
ATOM 655 O O . VAL A 1 92 ? -4.297 -11.372 -11.565 1.00 84.38 92 VAL A O 1
ATOM 658 N N . ARG A 1 93 ? -4.437 -10.356 -9.568 1.00 88.69 93 ARG A N 1
ATOM 659 C CA . ARG A 1 93 ? -5.415 -9.334 -9.961 1.00 88.69 93 ARG A CA 1
ATOM 660 C C . ARG A 1 93 ? -4.812 -7.950 -9.719 1.00 88.69 93 ARG A C 1
ATOM 662 O O . ARG A 1 93 ? -4.869 -7.468 -8.588 1.00 88.69 93 ARG A O 1
ATOM 669 N N . PRO A 1 94 ? -4.205 -7.321 -10.737 1.00 91.44 94 PRO A N 1
ATOM 670 C CA . PRO A 1 94 ? -3.604 -6.013 -10.558 1.00 91.44 94 PRO A CA 1
ATOM 671 C C . PRO A 1 94 ? -4.685 -4.946 -10.346 1.00 91.44 94 PRO A C 1
ATOM 673 O O . PRO A 1 94 ? -5.776 -5.024 -10.912 1.00 91.44 94 PRO A O 1
ATOM 676 N N . ALA A 1 95 ? -4.365 -3.925 -9.554 1.00 93.38 95 ALA A N 1
ATOM 677 C CA . ALA A 1 95 ? -5.261 -2.810 -9.245 1.00 93.38 95 ALA A CA 1
ATOM 678 C C . ALA A 1 95 ? -5.604 -1.940 -10.472 1.00 93.38 95 ALA A C 1
ATOM 680 O O . ALA A 1 95 ? -6.560 -1.171 -10.450 1.00 93.38 95 ALA A O 1
ATOM 681 N N . THR A 1 96 ? -4.812 -2.044 -11.539 1.00 96.12 96 THR A N 1
ATOM 682 C CA . THR A 1 96 ? -4.966 -1.326 -12.809 1.00 96.12 96 THR A CA 1
ATOM 683 C C . THR A 1 96 ? -4.355 -2.167 -13.939 1.00 96.12 96 THR A C 1
ATOM 685 O O . THR A 1 96 ? -3.503 -3.015 -13.644 1.00 96.12 96 THR A O 1
ATOM 688 N N . PRO A 1 97 ? -4.740 -1.979 -15.219 1.00 96.94 97 PRO A N 1
ATOM 689 C CA . PRO A 1 97 ? -4.046 -2.620 -16.331 1.00 96.94 97 PRO A CA 1
ATOM 690 C C . PRO A 1 97 ? -2.531 -2.358 -16.290 1.00 96.94 97 PRO A C 1
ATOM 692 O O . PRO A 1 97 ? -2.131 -1.245 -15.924 1.00 96.94 97 PRO A O 1
ATOM 695 N N . PRO A 1 98 ? -1.688 -3.342 -16.663 1.00 97.50 98 PRO A N 1
ATOM 696 C CA . PRO A 1 98 ? -0.242 -3.164 -16.679 1.00 97.50 98 PRO A CA 1
ATOM 697 C C . PRO A 1 98 ? 0.187 -1.950 -17.503 1.00 97.50 98 PRO A C 1
ATOM 699 O O . PRO A 1 98 ? -0.433 -1.621 -18.515 1.00 97.50 98 PRO A O 1
ATOM 702 N N . PHE A 1 99 ? 1.254 -1.286 -17.073 1.00 98.31 99 PHE A N 1
ATOM 703 C CA . PHE A 1 99 ? 1.748 -0.071 -17.718 1.00 98.31 99 PHE A CA 1
ATOM 704 C C . PHE A 1 99 ? 3.271 0.032 -17.657 1.00 98.31 99 PHE A C 1
ATOM 706 O O . PHE A 1 99 ? 3.932 -0.813 -17.057 1.00 98.31 99 PHE A O 1
ATOM 713 N N . ALA A 1 100 ? 3.821 1.055 -18.301 1.00 97.88 100 ALA A N 1
ATOM 714 C CA . ALA A 1 100 ? 5.239 1.377 -18.254 1.00 97.88 100 ALA A CA 1
ATOM 715 C C . ALA A 1 100 ? 5.443 2.807 -17.742 1.00 97.88 100 ALA A C 1
ATOM 717 O O . ALA A 1 100 ? 4.527 3.626 -17.831 1.00 97.88 100 ALA A O 1
ATOM 718 N N . LEU A 1 101 ? 6.632 3.071 -17.204 1.00 98.50 101 LEU A N 1
ATOM 719 C CA . LEU A 1 101 ? 7.103 4.398 -16.812 1.00 98.50 101 LEU A CA 1
ATOM 720 C C . LEU A 1 101 ? 8.537 4.588 -17.305 1.00 98.50 101 LEU A C 1
ATOM 722 O O . LEU A 1 101 ? 9.426 3.805 -16.957 1.00 98.50 101 LEU A O 1
ATOM 726 N N . GLY A 1 102 ? 8.776 5.640 -18.080 1.00 97.50 102 GLY A N 1
ATOM 727 C CA . GLY A 1 102 ? 10.118 6.125 -18.384 1.00 97.50 102 GLY A CA 1
ATOM 728 C C . GLY A 1 102 ? 10.822 6.700 -17.145 1.00 97.50 102 GLY A C 1
ATOM 729 O O . GLY A 1 102 ? 10.185 6.895 -16.107 1.00 97.50 102 GLY A O 1
ATOM 730 N N . PRO A 1 103 ? 12.138 6.963 -17.214 1.00 96.81 103 PRO A N 1
ATOM 731 C CA . PRO A 1 103 ? 12.869 7.634 -16.138 1.00 96.81 103 PRO A CA 1
ATOM 732 C C . PRO A 1 103 ? 12.224 8.973 -15.749 1.00 96.81 103 PRO A C 1
ATOM 734 O O . PRO A 1 103 ? 11.946 9.807 -16.608 1.00 96.81 103 PRO A O 1
ATOM 737 N N . GLY A 1 104 ? 11.981 9.181 -14.455 1.00 97.44 104 GLY A N 1
ATOM 738 C CA . GLY A 1 104 ? 11.354 10.389 -13.911 1.00 97.44 104 GLY A CA 1
ATOM 739 C C . GLY A 1 104 ? 9.832 10.468 -14.073 1.00 97.44 104 GLY A C 1
ATOM 740 O O . GLY A 1 104 ? 9.218 11.366 -13.495 1.00 97.44 104 GLY A O 1
ATOM 741 N N . GLU A 1 105 ? 9.203 9.546 -14.809 1.00 98.50 105 GLU A N 1
ATOM 742 C CA . GLU A 1 105 ? 7.751 9.540 -14.978 1.00 98.50 105 GLU A CA 1
ATOM 743 C C . GLU A 1 105 ? 7.032 9.033 -13.724 1.00 98.50 105 GLU A C 1
ATOM 745 O O . GLU A 1 105 ? 7.496 8.125 -13.025 1.00 98.50 105 GLU A O 1
ATOM 750 N N . GLU A 1 106 ? 5.848 9.594 -13.470 1.00 98.44 106 GLU A N 1
ATOM 751 C CA . GLU A 1 106 ? 4.940 9.143 -12.421 1.00 98.44 106 GLU A CA 1
ATOM 752 C C . GLU A 1 106 ? 3.550 8.812 -12.964 1.00 98.44 106 GLU A C 1
ATOM 754 O O . GLU A 1 106 ? 3.069 9.399 -13.934 1.00 98.44 106 GLU A O 1
ATOM 759 N N . ARG A 1 107 ? 2.864 7.891 -12.285 1.00 98.50 107 ARG A N 1
ATOM 760 C CA . ARG A 1 107 ? 1.453 7.590 -12.518 1.00 98.50 107 ARG A CA 1
ATOM 761 C C . ARG A 1 107 ? 0.691 7.521 -11.208 1.00 98.50 107 ARG A C 1
ATOM 763 O O . ARG A 1 107 ? 1.134 6.906 -10.240 1.00 98.50 107 ARG A O 1
ATOM 770 N N . ARG A 1 108 ? -0.508 8.102 -11.221 1.00 98.56 108 ARG A N 1
ATOM 771 C CA . ARG A 1 108 ? -1.468 8.046 -10.117 1.00 98.56 108 ARG A CA 1
ATOM 772 C C . ARG A 1 108 ? -2.495 6.952 -10.363 1.00 98.56 108 ARG A C 1
ATOM 774 O O . ARG A 1 108 ? -3.024 6.819 -11.468 1.00 98.56 108 ARG A O 1
ATOM 781 N N . ILE A 1 109 ? -2.754 6.150 -9.339 1.00 98.12 109 ILE A N 1
ATOM 782 C CA . ILE A 1 109 ? -3.631 4.982 -9.386 1.00 98.12 109 ILE A CA 1
ATOM 783 C C . ILE A 1 109 ? -4.613 5.087 -8.229 1.00 98.12 109 ILE A C 1
ATOM 785 O O . ILE A 1 109 ? -4.210 5.176 -7.070 1.00 98.12 109 ILE A O 1
ATOM 789 N N . ARG A 1 110 ? -5.912 5.038 -8.526 1.00 98.00 110 ARG A N 1
ATOM 790 C CA . ARG A 1 110 ? -6.928 4.923 -7.481 1.00 98.00 110 ARG A CA 1
ATOM 791 C C . ARG A 1 110 ? -6.919 3.500 -6.929 1.00 98.00 110 ARG A C 1
ATOM 793 O O . ARG A 1 110 ? -7.082 2.547 -7.684 1.00 98.00 110 ARG A O 1
ATOM 800 N N . LEU A 1 111 ? -6.760 3.372 -5.619 1.00 97.38 111 LEU A N 1
ATOM 801 C CA . LEU A 1 111 ? -6.834 2.114 -4.890 1.00 97.38 111 LEU A CA 1
ATOM 802 C C . LEU A 1 111 ? -8.084 2.085 -4.017 1.00 97.38 111 LEU A C 1
ATOM 804 O O . LEU A 1 111 ? -8.406 3.061 -3.338 1.00 97.38 111 LEU A O 1
ATOM 808 N N . VAL A 1 112 ? -8.749 0.934 -4.005 1.00 97.19 112 VAL A N 1
ATOM 809 C CA . VAL A 1 112 ? -9.765 0.586 -3.013 1.00 97.19 112 VAL A CA 1
ATOM 810 C C . VAL A 1 112 ? -9.417 -0.803 -2.508 1.00 97.19 112 VAL A C 1
ATOM 812 O O . VAL A 1 112 ? -9.476 -1.771 -3.264 1.00 97.19 112 VAL A O 1
ATOM 815 N N . VAL A 1 113 ? -9.011 -0.890 -1.248 1.00 97.31 113 VAL A N 1
ATOM 816 C CA . VAL A 1 113 ? -8.655 -2.152 -0.595 1.00 97.31 113 VAL A CA 1
ATOM 817 C C . VAL A 1 113 ? -9.543 -2.362 0.619 1.00 97.31 113 VAL A C 1
ATOM 819 O O . VAL A 1 113 ? -9.913 -1.405 1.303 1.00 97.31 113 VAL A O 1
ATOM 822 N N . ALA A 1 114 ? -9.909 -3.612 0.874 1.00 96.75 114 ALA A N 1
ATOM 823 C CA . ALA A 1 114 ? -10.774 -3.976 1.981 1.00 96.75 114 ALA A CA 1
ATOM 824 C C . ALA A 1 114 ? -10.291 -5.263 2.646 1.00 96.75 114 ALA A C 1
ATOM 826 O O . ALA A 1 114 ? -9.700 -6.122 1.995 1.00 96.75 114 ALA A O 1
ATOM 827 N N . GLN A 1 115 ? -10.577 -5.376 3.937 1.00 96.31 115 GLN A N 1
ATOM 828 C CA . GLN A 1 115 ? -10.353 -6.563 4.754 1.00 96.31 115 GLN A CA 1
ATOM 829 C C . GLN A 1 115 ? -11.672 -6.906 5.434 1.00 96.31 115 GLN A C 1
ATOM 831 O O . GLN A 1 115 ? -12.345 -6.010 5.958 1.00 96.31 115 GLN A O 1
ATOM 836 N N . ALA A 1 116 ? -12.060 -8.181 5.424 1.00 96.00 116 ALA A N 1
ATOM 837 C CA . ALA A 1 116 ? -13.267 -8.599 6.117 1.00 96.00 116 ALA A CA 1
ATOM 838 C C . ALA A 1 116 ? -13.116 -8.339 7.617 1.00 96.00 116 ALA A C 1
ATOM 840 O O . ALA A 1 116 ? -12.061 -8.553 8.210 1.00 96.00 116 ALA A O 1
ATOM 841 N N . ARG A 1 117 ? -14.190 -7.877 8.253 1.00 92.88 117 ARG A N 1
ATOM 842 C CA . ARG A 1 117 ? -14.169 -7.528 9.674 1.00 92.88 117 ARG A CA 1
ATOM 843 C C . ARG A 1 117 ? -13.904 -8.744 10.561 1.00 92.88 117 ARG A C 1
ATOM 845 O O . ARG A 1 117 ? -13.321 -8.584 11.624 1.00 92.88 117 ARG A O 1
ATOM 852 N N . ALA A 1 118 ? -14.299 -9.934 10.107 1.00 93.88 118 ALA A N 1
ATOM 853 C CA . ALA A 1 118 ? -14.014 -11.199 10.779 1.00 93.88 118 ALA A CA 1
ATOM 854 C C . ALA A 1 118 ? -12.512 -11.541 10.816 1.00 93.88 118 ALA A C 1
ATOM 856 O O . ALA A 1 118 ? -12.078 -12.217 11.741 1.00 93.88 118 ALA A O 1
ATOM 857 N N . ASP A 1 119 ? -11.725 -11.025 9.866 1.00 93.62 119 ASP A N 1
ATOM 858 C CA . ASP A 1 119 ? -10.281 -11.274 9.771 1.00 93.62 119 ASP A CA 1
ATOM 859 C C . ASP A 1 119 ? -9.457 -10.214 10.520 1.00 93.62 119 ASP A C 1
ATOM 861 O O . ASP A 1 119 ? -8.226 -10.240 10.499 1.00 93.62 119 ASP A O 1
ATOM 865 N N . ILE A 1 120 ? -10.106 -9.217 11.132 1.00 92.44 120 ILE A N 1
ATOM 866 C CA . ILE A 1 120 ? -9.412 -8.173 11.889 1.00 92.44 120 ILE A CA 1
ATOM 867 C C . ILE A 1 120 ? -8.995 -8.740 13.241 1.00 92.44 120 ILE A C 1
ATOM 869 O O . ILE A 1 120 ? -9.841 -9.044 14.078 1.00 92.44 120 ILE A O 1
ATOM 873 N N . VAL A 1 121 ? -7.684 -8.790 13.477 1.00 91.25 121 VAL A N 1
ATOM 874 C CA . VAL A 1 121 ? -7.108 -9.057 14.798 1.00 91.25 121 VAL A CA 1
ATOM 875 C C . VAL A 1 121 ? -7.070 -7.742 15.586 1.00 91.25 121 VAL A C 1
ATOM 877 O O . VAL A 1 121 ? -6.317 -6.837 15.215 1.00 91.25 121 VAL A O 1
ATOM 880 N N . PRO A 1 122 ? -7.882 -7.579 16.646 1.00 92.12 122 PRO A N 1
ATOM 881 C CA . PRO A 1 122 ? -7.906 -6.340 17.408 1.00 92.12 122 PRO A CA 1
ATOM 882 C C . PRO A 1 122 ? -6.635 -6.174 18.242 1.00 92.12 122 PRO A C 1
ATOM 884 O O . PRO A 1 122 ? -6.137 -7.127 18.839 1.00 92.12 122 PRO A O 1
ATOM 887 N N . LEU A 1 123 ? -6.155 -4.939 18.347 1.00 93.06 123 LEU A N 1
ATOM 888 C CA . LEU A 1 123 ? -5.096 -4.551 19.274 1.00 93.06 123 LEU A CA 1
ATOM 889 C C . LEU A 1 123 ? -5.697 -3.866 20.503 1.00 93.06 123 LEU A C 1
ATOM 891 O O . LEU A 1 123 ? -6.810 -3.341 20.457 1.00 93.06 123 LEU A O 1
ATOM 895 N N . THR A 1 124 ? -4.943 -3.814 21.598 1.00 92.19 124 THR A N 1
ATOM 896 C CA . THR A 1 124 ? -5.344 -3.085 22.808 1.00 92.19 124 THR A CA 1
ATOM 897 C C . THR A 1 124 ? -4.294 -2.043 23.171 1.00 92.19 124 THR A C 1
ATOM 899 O O . THR A 1 124 ? -3.111 -2.358 23.274 1.00 92.19 124 THR A O 1
ATOM 902 N N . ALA A 1 125 ? -4.721 -0.801 23.406 1.00 89.25 125 ALA A N 1
ATOM 903 C CA . ALA A 1 125 ? -3.878 0.246 23.981 1.00 89.25 125 ALA A CA 1
ATOM 904 C C . ALA A 1 125 ? -4.679 1.072 24.988 1.00 89.25 125 ALA A C 1
ATOM 906 O O . ALA A 1 125 ? -5.798 1.496 24.703 1.00 89.25 125 ALA A O 1
ATOM 907 N N . GLY A 1 126 ? -4.114 1.290 26.180 1.00 86.94 126 GLY A N 1
ATOM 908 C CA . GLY A 1 126 ? -4.785 2.046 27.244 1.00 86.94 126 GLY A CA 1
ATOM 909 C C . GLY A 1 126 ? -6.145 1.460 27.646 1.00 86.94 126 GLY A C 1
ATOM 910 O O . GLY A 1 126 ? -7.082 2.214 27.878 1.00 86.94 126 GLY A O 1
ATOM 911 N N . GLY A 1 127 ? -6.277 0.126 27.647 1.00 91.44 127 GLY A N 1
ATOM 912 C CA . GLY A 1 127 ? -7.526 -0.576 27.979 1.00 91.44 127 GLY A CA 1
ATOM 913 C C . GLY A 1 127 ? -8.615 -0.513 26.903 1.00 91.44 127 GLY A C 1
ATOM 914 O O . GLY A 1 127 ? -9.726 -0.973 27.141 1.00 91.44 127 GLY A O 1
ATOM 915 N N . ARG A 1 128 ? -8.315 0.045 25.725 1.00 94.62 128 ARG A N 1
ATOM 916 C CA . ARG A 1 128 ? -9.269 0.212 24.626 1.00 94.62 128 ARG A CA 1
ATOM 917 C C . ARG A 1 128 ? -8.852 -0.582 23.401 1.00 94.62 128 ARG A C 1
ATOM 919 O O . ARG A 1 128 ? -7.664 -0.685 23.086 1.00 94.62 128 ARG A O 1
ATOM 926 N N . THR A 1 129 ? -9.849 -1.108 22.702 1.00 94.31 129 THR A N 1
ATOM 927 C CA . THR A 1 129 ? -9.660 -1.960 21.529 1.00 94.31 129 THR A CA 1
ATOM 928 C C . THR A 1 129 ? -9.574 -1.118 20.263 1.00 94.31 129 THR A C 1
ATOM 930 O O . THR A 1 129 ? -10.418 -0.255 20.012 1.00 94.31 129 THR A O 1
ATOM 933 N N . LEU A 1 130 ? -8.556 -1.372 19.450 1.00 94.69 130 LEU A N 1
ATOM 934 C CA . LEU A 1 130 ? -8.242 -0.587 18.267 1.00 94.69 130 LEU A CA 1
ATOM 935 C C . LEU A 1 130 ? -7.826 -1.465 17.090 1.00 94.69 130 LEU A C 1
ATOM 937 O O . LEU A 1 130 ? -7.415 -2.612 17.244 1.00 94.69 130 LEU A O 1
ATOM 941 N N . PHE A 1 131 ? -7.904 -0.873 15.910 1.00 94.88 131 PHE A N 1
ATOM 942 C CA . PHE A 1 131 ? -7.439 -1.413 14.649 1.00 94.88 131 PHE A CA 1
ATOM 943 C C . PHE A 1 131 ? -6.542 -0.374 13.976 1.00 94.88 131 PHE A C 1
ATOM 945 O O . PHE A 1 131 ? -6.892 0.807 13.905 1.00 94.88 131 PHE A O 1
ATOM 952 N N . VAL A 1 132 ? -5.382 -0.806 13.486 1.00 95.44 132 VAL A N 1
ATOM 953 C CA . VAL A 1 132 ? -4.499 0.024 12.659 1.00 95.44 132 VAL A CA 1
ATOM 954 C C . VAL A 1 132 ? -4.492 -0.580 11.257 1.00 95.44 132 VAL A C 1
ATOM 956 O O . VAL A 1 132 ? -3.843 -1.607 11.056 1.00 95.44 132 VAL A O 1
ATOM 959 N N . PRO A 1 133 ? -5.230 0.007 10.302 1.00 96.62 133 PRO A N 1
ATOM 960 C CA . PRO A 1 133 ? -5.203 -0.449 8.923 1.00 96.62 133 PRO A CA 1
ATOM 961 C C . PRO A 1 133 ? -3.828 -0.224 8.298 1.00 96.62 133 PRO A C 1
ATOM 963 O O . PRO A 1 133 ? -3.243 0.852 8.419 1.00 96.62 133 PRO A O 1
ATOM 966 N N . VAL A 1 134 ? -3.341 -1.224 7.575 1.00 97.44 134 VAL A N 1
ATOM 967 C CA . VAL A 1 134 ? -2.093 -1.182 6.820 1.00 97.44 134 VAL A CA 1
ATOM 968 C C . VAL A 1 134 ? -2.395 -1.540 5.373 1.00 97.44 134 VAL A C 1
ATOM 970 O O . VAL A 1 134 ? -2.865 -2.636 5.073 1.00 97.44 134 VAL A O 1
ATOM 973 N N . VAL A 1 135 ? -2.111 -0.616 4.460 1.00 98.06 135 VAL A N 1
ATOM 974 C CA . VAL A 1 135 ? -2.159 -0.890 3.023 1.00 98.06 135 VAL A CA 1
ATOM 975 C C . VAL A 1 135 ? -0.794 -1.419 2.604 1.00 98.06 135 VAL A C 1
ATOM 977 O O . VAL A 1 135 ? 0.189 -0.679 2.613 1.00 98.06 135 VAL A O 1
ATOM 980 N N . ALA A 1 136 ? -0.727 -2.697 2.251 1.00 97.56 136 ALA A N 1
ATOM 981 C CA . ALA A 1 136 ? 0.465 -3.327 1.701 1.00 97.56 136 ALA A CA 1
ATOM 982 C C . ALA A 1 136 ? 0.404 -3.251 0.172 1.00 97.56 136 ALA A C 1
ATOM 984 O O . ALA A 1 136 ? -0.541 -3.755 -0.432 1.00 97.56 136 ALA A O 1
ATOM 985 N N . VAL A 1 137 ? 1.390 -2.605 -0.453 1.00 98.12 137 VAL A N 1
ATOM 986 C CA . VAL A 1 137 ? 1.483 -2.438 -1.911 1.00 98.12 137 VAL A CA 1
ATOM 987 C C . VAL A 1 137 ? 2.700 -3.194 -2.424 1.00 98.12 137 VAL A C 1
ATOM 989 O O . VAL A 1 137 ? 3.787 -3.033 -1.878 1.00 98.12 137 VAL A O 1
ATOM 992 N N . ASN A 1 138 ? 2.524 -3.970 -3.492 1.00 97.81 138 ASN A N 1
ATOM 993 C CA . ASN A 1 138 ? 3.583 -4.707 -4.176 1.00 97.81 138 ASN A CA 1
ATOM 994 C C . ASN A 1 138 ? 3.563 -4.371 -5.673 1.00 97.81 138 ASN A C 1
ATOM 996 O O . ASN A 1 138 ? 2.585 -4.659 -6.366 1.00 97.81 138 ASN A O 1
ATOM 1000 N N . ALA A 1 139 ? 4.625 -3.748 -6.173 1.00 98.12 139 ALA A N 1
ATOM 1001 C CA . ALA A 1 139 ? 4.821 -3.461 -7.586 1.00 98.12 139 ALA A CA 1
ATOM 1002 C C . ALA A 1 139 ? 5.849 -4.436 -8.164 1.00 98.12 139 ALA A C 1
ATOM 1004 O O . ALA A 1 139 ? 7.013 -4.405 -7.770 1.00 98.12 139 ALA A O 1
ATOM 1005 N N . LEU A 1 140 ? 5.423 -5.269 -9.115 1.00 98.00 140 LEU A N 1
ATOM 1006 C CA . LEU A 1 140 ? 6.293 -6.171 -9.875 1.00 98.00 140 LEU A CA 1
ATOM 1007 C C . LEU A 1 140 ? 6.437 -5.644 -11.302 1.00 98.00 140 LEU A C 1
ATOM 1009 O O . LEU A 1 140 ? 5.428 -5.314 -11.928 1.00 98.00 140 LEU A O 1
ATOM 1013 N N . TYR A 1 141 ? 7.659 -5.568 -11.814 1.00 97.62 141 TYR A N 1
ATOM 1014 C CA . TYR A 1 141 ? 7.953 -4.952 -13.109 1.00 97.62 141 TYR A CA 1
ATOM 1015 C C . TYR A 1 141 ? 9.191 -5.568 -13.768 1.00 97.62 141 TYR A C 1
ATOM 1017 O O . TYR A 1 141 ? 9.942 -6.307 -13.139 1.00 97.62 141 TYR A O 1
ATOM 1025 N N . ASP A 1 142 ? 9.392 -5.273 -15.047 1.00 96.69 142 ASP A N 1
ATOM 1026 C CA . ASP A 1 142 ? 10.680 -5.435 -15.722 1.00 96.69 142 ASP A CA 1
ATOM 1027 C C . ASP A 1 142 ? 11.460 -4.126 -15.541 1.00 96.69 142 ASP A C 1
ATOM 1029 O O . ASP A 1 142 ? 11.010 -3.061 -15.970 1.00 96.69 142 ASP A O 1
ATOM 1033 N N . ALA A 1 143 ? 12.590 -4.190 -14.841 1.00 95.31 143 ALA A N 1
ATOM 1034 C CA . ALA A 1 143 ? 13.472 -3.066 -14.550 1.00 95.31 143 ALA A CA 1
ATOM 1035 C C . ALA A 1 143 ? 14.391 -2.703 -15.731 1.00 95.31 143 ALA A C 1
ATOM 1037 O O . ALA A 1 143 ? 15.262 -1.849 -15.581 1.00 95.31 143 ALA A O 1
ATOM 1038 N N . GLY A 1 144 ? 14.204 -3.324 -16.894 1.00 89.56 144 GLY A N 1
ATOM 1039 C CA . GLY A 1 144 ? 15.028 -3.147 -18.078 1.00 89.56 144 GLY A CA 1
ATOM 1040 C C . GLY A 1 144 ? 16.008 -4.302 -18.261 1.00 89.56 144 GLY A C 1
ATOM 1041 O O . GLY A 1 144 ? 16.424 -4.957 -17.307 1.00 89.56 144 GLY A O 1
ATOM 1042 N N . ALA A 1 145 ? 16.372 -4.559 -19.521 1.00 83.06 145 ALA A N 1
ATOM 1043 C CA . ALA A 1 145 ? 17.311 -5.617 -19.909 1.00 83.06 145 ALA A CA 1
ATOM 1044 C C . ALA A 1 145 ? 16.954 -7.023 -19.369 1.00 83.06 145 ALA A C 1
ATOM 1046 O O . ALA A 1 145 ? 17.839 -7.850 -19.156 1.00 83.06 145 ALA A O 1
ATOM 1047 N N . GLY A 1 146 ? 15.661 -7.304 -19.151 1.00 81.56 146 GLY A N 1
ATOM 1048 C CA . GLY A 1 146 ? 15.180 -8.586 -18.629 1.00 81.56 146 GLY A CA 1
ATOM 1049 C C . GLY A 1 146 ? 15.385 -8.770 -17.121 1.00 81.56 146 GLY A C 1
ATOM 1050 O O . GLY A 1 146 ? 15.243 -9.884 -16.616 1.00 81.56 146 GLY A O 1
ATOM 1051 N N . ILE A 1 147 ? 15.724 -7.704 -16.393 1.00 90.56 147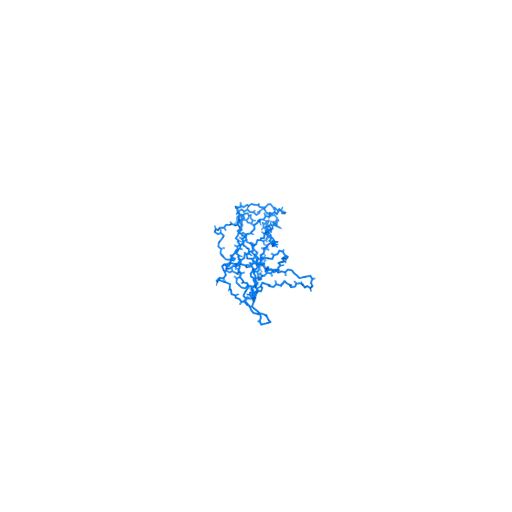 ILE A N 1
ATOM 1052 C CA . ILE A 1 147 ? 15.892 -7.728 -14.940 1.00 90.56 147 ILE A CA 1
ATOM 1053 C C . ILE A 1 147 ? 14.511 -7.629 -14.293 1.00 90.56 147 ILE A C 1
ATOM 1055 O O . ILE A 1 147 ? 13.802 -6.643 -14.466 1.00 90.56 147 ILE A O 1
ATOM 1059 N N . ALA A 1 148 ? 14.125 -8.628 -13.502 1.00 94.94 148 ALA A N 1
ATOM 1060 C CA . ALA A 1 148 ? 12.907 -8.534 -12.704 1.00 94.94 148 ALA A CA 1
ATOM 1061 C C . ALA A 1 148 ? 13.090 -7.508 -11.574 1.00 94.94 148 ALA A C 1
ATOM 1063 O O . ALA A 1 148 ? 14.007 -7.634 -10.764 1.00 94.94 148 ALA A O 1
ATOM 1064 N N . GLY A 1 149 ? 12.199 -6.521 -11.522 1.00 96.12 149 GLY A N 1
ATOM 1065 C CA . GLY A 1 149 ? 12.141 -5.494 -10.491 1.00 96.12 149 GLY A CA 1
ATOM 1066 C C . GLY A 1 149 ? 10.974 -5.704 -9.528 1.00 96.12 149 GLY A C 1
ATOM 1067 O O . GLY A 1 149 ? 9.886 -6.153 -9.911 1.00 96.12 149 GLY A O 1
ATOM 1068 N N . GLN A 1 150 ? 11.192 -5.344 -8.266 1.00 97.50 150 GLN A N 1
ATOM 1069 C CA . GLN A 1 150 ? 10.161 -5.312 -7.238 1.00 97.50 150 GLN A CA 1
ATOM 1070 C C . GLN A 1 150 ? 10.324 -4.091 -6.335 1.00 97.50 150 GLN A C 1
ATOM 1072 O O . GLN A 1 150 ? 11.398 -3.837 -5.7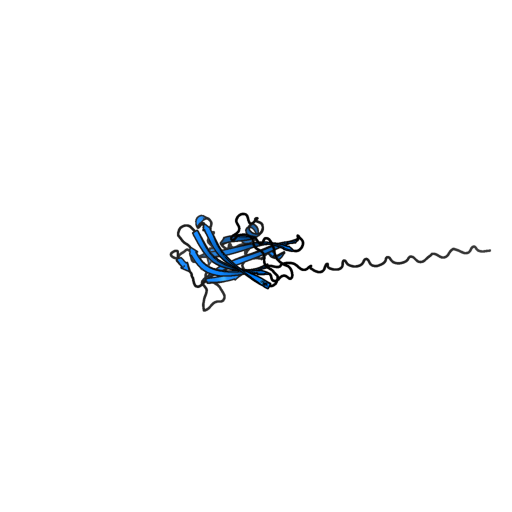95 1.00 97.50 150 GLN A O 1
ATOM 1077 N N . SER A 1 151 ? 9.216 -3.388 -6.108 1.00 97.94 151 SER A N 1
ATOM 1078 C CA . SER A 1 151 ? 9.107 -2.347 -5.089 1.00 97.94 151 SER A CA 1
ATOM 1079 C C . SER A 1 151 ? 7.865 -2.618 -4.249 1.00 97.94 151 SER A C 1
ATOM 1081 O O . SER A 1 151 ? 6.753 -2.578 -4.770 1.00 97.94 151 SER A O 1
ATOM 1083 N N . ALA A 1 152 ? 8.033 -2.892 -2.959 1.00 97.50 152 ALA A N 1
ATOM 1084 C CA . ALA A 1 152 ? 6.937 -3.190 -2.047 1.00 97.50 152 ALA A CA 1
ATOM 1085 C C . ALA A 1 152 ? 7.044 -2.374 -0.757 1.00 97.50 152 ALA A C 1
ATOM 1087 O O . ALA A 1 152 ? 8.136 -2.202 -0.211 1.00 97.50 152 ALA A O 1
ATOM 1088 N N . ARG A 1 153 ? 5.920 -1.834 -0.277 1.00 97.62 153 ARG A N 1
ATOM 1089 C CA . ARG A 1 153 ? 5.861 -0.992 0.930 1.00 97.62 153 ARG A CA 1
ATOM 1090 C C . ARG A 1 153 ? 4.544 -1.178 1.676 1.00 97.62 153 ARG A C 1
ATOM 1092 O O . ARG A 1 153 ? 3.486 -1.294 1.058 1.00 97.62 153 ARG A O 1
ATOM 1099 N N . GLY A 1 154 ? 4.624 -1.169 3.005 1.00 97.25 154 GLY A N 1
ATOM 1100 C CA . GLY A 1 154 ? 3.475 -1.081 3.901 1.00 97.25 154 GLY A CA 1
ATOM 1101 C C . GLY A 1 154 ? 3.227 0.363 4.333 1.00 97.25 154 GLY A C 1
ATOM 1102 O O . GLY A 1 154 ? 4.166 1.104 4.636 1.00 97.25 154 GLY A O 1
ATOM 1103 N N . PHE A 1 155 ? 1.959 0.761 4.379 1.00 97.81 155 PHE A N 1
ATOM 1104 C CA . PHE A 1 155 ? 1.529 2.088 4.813 1.00 97.81 155 PHE A CA 1
ATOM 1105 C C . PHE A 1 155 ? 0.478 1.954 5.912 1.00 97.81 155 PHE A C 1
ATOM 1107 O O . PHE A 1 155 ? -0.661 1.581 5.632 1.00 97.81 155 PHE A O 1
ATOM 1114 N N . ALA A 1 156 ? 0.840 2.276 7.154 1.00 96.94 156 ALA A N 1
ATOM 1115 C CA . ALA A 1 156 ? -0.124 2.395 8.239 1.00 96.94 156 ALA A CA 1
ATOM 1116 C C . ALA A 1 156 ? -0.980 3.644 8.014 1.00 96.94 156 ALA A C 1
ATOM 1118 O O . ALA A 1 156 ? -0.447 4.748 7.881 1.00 96.94 156 ALA A O 1
ATOM 1119 N N . VAL A 1 157 ?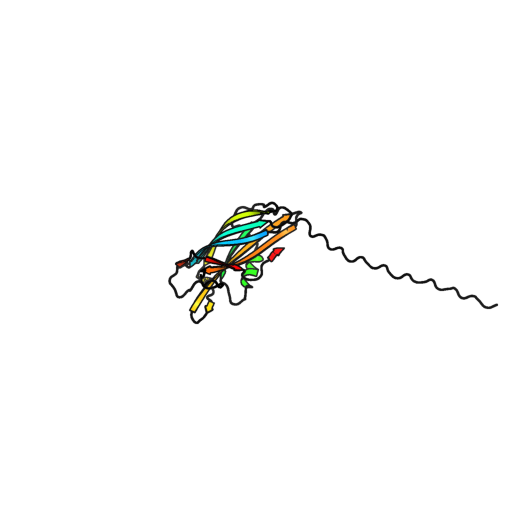 -2.295 3.459 7.979 1.00 97.81 157 VAL A N 1
ATOM 1120 C CA . VAL A 1 157 ? -3.297 4.502 7.772 1.00 97.81 157 VAL A CA 1
ATOM 1121 C C . VAL A 1 157 ? -3.979 4.791 9.101 1.00 97.81 157 VAL A C 1
ATOM 1123 O O . VAL A 1 157 ? -4.372 3.884 9.830 1.00 97.81 157 VAL A O 1
ATOM 1126 N N . GLY A 1 158 ? -4.154 6.066 9.414 1.00 97.00 158 GLY A N 1
ATOM 1127 C CA . GLY A 1 158 ? -4.865 6.494 10.610 1.00 97.00 158 GLY A CA 1
ATOM 1128 C C . GLY A 1 158 ? -5.317 7.938 10.493 1.00 97.00 158 GLY A C 1
ATOM 1129 O O . GLY A 1 158 ? -5.002 8.623 9.520 1.00 97.00 158 GLY A O 1
ATOM 1130 N N . VAL A 1 159 ? -6.075 8.397 11.483 1.00 96.38 159 VAL A N 1
ATOM 1131 C CA . VAL A 1 159 ? -6.589 9.770 11.508 1.00 96.38 159 VAL A CA 1
ATOM 1132 C C . VAL A 1 159 ? -5.451 10.715 11.879 1.00 96.38 159 VAL A C 1
ATOM 1134 O O . VAL A 1 159 ? -4.722 10.459 12.843 1.00 96.38 159 VAL A O 1
ATOM 1137 N N . GLU A 1 160 ? -5.285 11.795 11.122 1.00 94.69 160 GLU A N 1
ATOM 1138 C CA . GLU A 1 160 ? -4.305 12.821 11.465 1.00 94.69 160 GLU A CA 1
ATOM 1139 C C . GLU A 1 160 ? -4.656 13.511 12.777 1.00 94.69 160 GLU A C 1
ATOM 1141 O O . GLU A 1 160 ? -5.815 13.627 13.181 1.00 94.69 160 GLU A O 1
ATOM 1146 N N . ARG A 1 161 ? -3.611 13.981 13.451 1.00 91.88 161 ARG A N 1
ATOM 1147 C CA . ARG A 1 161 ? -3.717 14.740 14.684 1.00 91.88 161 ARG A CA 1
ATOM 1148 C C . ARG A 1 161 ? -2.955 16.040 14.520 1.00 91.88 161 ARG A C 1
ATOM 1150 O O . ARG A 1 161 ? -1.772 16.023 14.202 1.00 91.88 161 ARG A O 1
ATOM 1157 N N . VAL A 1 162 ? -3.631 17.156 14.780 1.00 83.94 162 VAL A N 1
ATOM 1158 C CA . VAL A 1 162 ? -3.038 18.502 14.703 1.00 83.94 162 VAL A CA 1
ATOM 1159 C C . VAL A 1 162 ? -1.888 18.663 15.708 1.00 83.94 162 VAL A C 1
ATOM 1161 O O . VAL A 1 162 ? -0.944 19.406 15.468 1.00 83.94 162 VAL A O 1
ATOM 1164 N N . ASP A 1 163 ? -1.945 17.929 16.820 1.00 86.56 163 ASP A N 1
ATOM 1165 C CA . ASP A 1 163 ? -1.036 18.011 17.963 1.00 86.56 163 ASP A CA 1
ATOM 1166 C C . ASP A 1 163 ? -0.031 16.847 18.051 1.00 86.56 163 ASP A C 1
ATOM 1168 O O . ASP A 1 163 ? 0.689 16.727 19.044 1.00 86.56 163 ASP A O 1
ATOM 1172 N N . SER A 1 164 ? 0.018 15.943 17.063 1.00 87.88 164 SER A N 1
ATOM 1173 C CA . SER A 1 164 ? 0.854 14.745 17.164 1.00 87.88 164 SER A CA 1
ATOM 1174 C C . SER A 1 164 ? 1.374 14.235 15.828 1.00 87.88 164 SER A C 1
ATOM 1176 O O . SER A 1 164 ? 0.633 14.055 14.868 1.00 87.88 164 SER A O 1
ATOM 1178 N N . ALA A 1 165 ? 2.654 13.856 15.805 1.00 85.44 165 ALA A N 1
ATOM 1179 C CA . ALA A 1 165 ? 3.235 13.122 14.683 1.00 85.44 165 ALA A CA 1
ATOM 1180 C C . ALA A 1 165 ? 2.668 11.692 14.545 1.00 85.44 165 ALA A C 1
ATOM 1182 O O . ALA A 1 165 ? 2.782 11.088 13.470 1.00 85.44 165 ALA A O 1
ATOM 1183 N N . LYS A 1 166 ? 2.066 11.146 15.615 1.00 89.06 166 LYS A N 1
ATOM 1184 C CA . LYS A 1 166 ? 1.413 9.831 15.620 1.00 89.06 166 LYS A CA 1
ATOM 1185 C C . LYS A 1 166 ? -0.011 9.940 15.082 1.00 89.06 166 LYS A C 1
ATOM 1187 O O . LYS A 1 166 ? -0.774 10.812 15.487 1.00 89.06 166 LYS A O 1
ATOM 1192 N N . LEU A 1 167 ? -0.377 8.993 14.224 1.00 93.75 167 LEU A N 1
ATOM 1193 C CA . LEU A 1 167 ? -1.743 8.854 13.732 1.00 93.75 167 LEU A CA 1
ATOM 1194 C C . LEU A 1 167 ? -2.635 8.244 14.818 1.00 93.75 167 LEU A C 1
ATOM 1196 O O . LEU A 1 167 ? -2.197 7.362 15.562 1.00 93.75 167 LEU A O 1
ATOM 1200 N N . ALA A 1 168 ? -3.886 8.693 14.906 1.00 93.31 168 ALA A N 1
ATOM 1201 C CA . ALA A 1 168 ? -4.867 8.021 15.744 1.00 93.31 168 ALA A CA 1
ATOM 1202 C C . ALA A 1 168 ? -5.359 6.739 15.046 1.00 93.31 168 ALA A C 1
ATOM 1204 O O . ALA A 1 168 ? -5.638 6.764 13.841 1.00 93.31 168 ALA A O 1
ATOM 1205 N N . PRO A 1 169 ? -5.482 5.623 15.782 1.00 94.06 169 PRO A N 1
ATOM 1206 C CA . PRO A 1 169 ? -5.980 4.372 15.229 1.00 94.06 169 PRO A CA 1
ATOM 1207 C C . PRO A 1 169 ? -7.496 4.433 15.020 1.00 94.06 169 PRO A C 1
ATOM 1209 O O . PRO A 1 169 ? -8.168 5.380 15.441 1.00 94.06 169 PRO A O 1
ATOM 1212 N N . PHE A 1 170 ? -8.057 3.382 14.427 1.00 95.00 170 PHE A N 1
ATOM 1213 C CA . PHE A 1 170 ? -9.501 3.207 14.378 1.00 95.00 170 PHE A CA 1
ATOM 1214 C C . PHE A 1 170 ? -9.963 2.480 15.631 1.00 95.00 170 PHE A C 1
ATOM 1216 O O . PHE A 1 170 ? -9.645 1.317 15.863 1.00 95.00 170 PHE A O 1
ATOM 1223 N N . TRP A 1 171 ? -10.702 3.196 16.466 1.00 94.00 171 TRP A N 1
ATOM 1224 C CA . TRP A 1 171 ? -11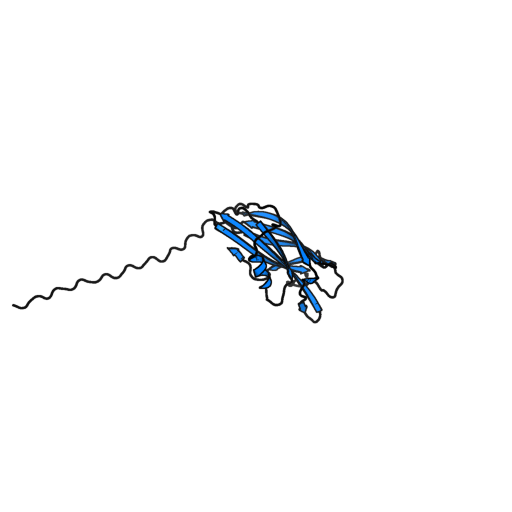.262 2.652 17.692 1.00 94.00 171 TRP A CA 1
ATOM 1225 C C . TRP A 1 171 ? -12.416 1.700 17.376 1.00 94.00 171 TRP A C 1
ATOM 1227 O O . TRP A 1 171 ? -13.351 2.071 16.669 1.00 94.00 171 TRP A O 1
ATOM 1237 N N . LEU A 1 172 ? -12.349 0.480 17.908 1.00 92.50 172 LEU A N 1
ATOM 1238 C CA . LEU A 1 172 ? -13.366 -0.554 17.692 1.00 92.50 172 LEU A CA 1
ATOM 1239 C C . LEU A 1 172 ? -14.490 -0.509 18.737 1.00 92.50 172 LEU A C 1
ATOM 1241 O O . LEU A 1 172 ? -15.517 -1.157 18.556 1.00 92.50 172 LEU A O 1
ATOM 1245 N N . ASP A 1 173 ? -14.300 0.268 19.805 1.00 90.62 173 ASP A N 1
ATOM 1246 C CA . ASP A 1 173 ? -15.291 0.546 20.851 1.00 90.62 173 ASP A CA 1
ATOM 1247 C C . ASP A 1 173 ? -16.229 1.719 20.500 1.00 90.62 173 ASP A C 1
ATOM 1249 O O . ASP A 1 173 ? -17.104 2.077 21.285 1.00 90.62 173 ASP A O 1
ATOM 1253 N N . GLN A 1 174 ? -16.066 2.318 19.317 1.00 87.81 174 GLN A N 1
ATOM 1254 C CA . GLN A 1 174 ? -16.897 3.410 18.812 1.00 87.81 174 GLN A CA 1
ATOM 1255 C C . GLN A 1 174 ? -17.763 2.944 17.634 1.00 87.81 174 GLN A C 1
ATOM 1257 O O . GLN A 1 174 ? -17.409 1.979 16.950 1.00 87.81 174 GLN A O 1
ATOM 1262 N N . PRO A 1 175 ? -18.878 3.642 17.340 1.00 87.50 175 PRO A N 1
ATOM 1263 C CA . PRO A 1 175 ? -19.648 3.387 16.133 1.00 87.50 175 PRO A CA 1
ATOM 1264 C C . PRO A 1 175 ? -18.766 3.435 14.883 1.00 87.50 175 PRO A C 1
ATOM 1266 O O . PRO A 1 175 ? -17.922 4.325 14.726 1.00 87.50 175 PRO A O 1
ATOM 1269 N N . ALA A 1 176 ? -18.992 2.469 13.994 1.00 86.88 176 ALA A N 1
ATOM 1270 C CA . ALA A 1 176 ? -18.287 2.356 12.729 1.00 86.88 176 ALA A CA 1
ATOM 1271 C C . ALA A 1 176 ? -18.501 3.629 11.895 1.00 86.88 176 ALA A C 1
ATOM 1273 O O . ALA A 1 176 ? -19.639 4.053 11.679 1.00 86.88 176 ALA A O 1
ATOM 1274 N N . ARG A 1 177 ? -17.408 4.254 11.450 1.00 91.00 177 ARG A N 1
ATOM 1275 C CA . ARG A 1 177 ? -17.450 5.478 10.647 1.00 91.00 177 ARG A CA 1
ATOM 1276 C C . ARG A 1 177 ? -16.327 5.525 9.626 1.00 91.00 177 ARG A C 1
ATOM 1278 O O . ARG A 1 177 ? -15.298 4.868 9.781 1.00 91.00 177 ARG A O 1
ATOM 1285 N N . MET A 1 178 ? -16.543 6.351 8.608 1.00 95.12 178 MET A N 1
ATOM 1286 C CA . MET A 1 178 ? -15.540 6.715 7.617 1.00 95.12 178 MET A CA 1
ATOM 1287 C C . MET A 1 178 ? -14.826 7.995 8.055 1.00 95.12 178 MET A C 1
ATOM 1289 O O . MET A 1 178 ? -15.462 8.937 8.525 1.00 95.12 178 MET A O 1
ATOM 1293 N N . HIS A 1 179 ? -13.512 8.023 7.893 1.00 96.25 179 HIS A N 1
ATOM 1294 C CA . HIS A 1 179 ? -12.651 9.162 8.178 1.00 96.25 179 HIS A CA 1
ATOM 1295 C C . HIS A 1 179 ? -12.084 9.724 6.877 1.00 96.25 179 HIS A C 1
ATOM 1297 O O . HIS A 1 179 ? -11.790 8.955 5.966 1.00 96.25 179 HIS A O 1
ATOM 1303 N N . GLU A 1 180 ? -11.898 11.043 6.815 1.00 96.31 180 GLU A N 1
ATOM 1304 C CA . GLU A 1 180 ? -11.349 11.739 5.634 1.00 96.31 180 GLU A CA 1
ATOM 1305 C C . GLU A 1 180 ? -10.083 12.549 5.965 1.00 96.31 180 GLU A C 1
ATOM 1307 O O . GLU A 1 180 ? -9.238 12.768 5.104 1.00 96.31 180 GLU A O 1
ATOM 1312 N N . GLN A 1 181 ? -9.895 12.927 7.235 1.00 96.00 181 GLN A N 1
ATOM 1313 C CA . GLN A 1 181 ? -8.658 13.534 7.741 1.00 96.00 181 GLN A CA 1
ATOM 1314 C C . GLN A 1 181 ? -7.641 12.439 8.070 1.00 96.00 181 GLN A C 1
ATOM 1316 O O . GLN A 1 181 ? -7.481 12.040 9.225 1.00 96.00 181 GLN A O 1
ATOM 1321 N N . LEU A 1 182 ? -7.029 11.879 7.032 1.00 97.44 182 LEU A N 1
ATOM 1322 C CA . LEU A 1 182 ? -6.168 10.705 7.121 1.00 97.44 182 LEU A CA 1
ATOM 1323 C C . LEU A 1 182 ? -4.722 11.032 6.786 1.00 97.44 182 LEU A C 1
ATOM 1325 O O . LEU A 1 182 ? -4.443 11.830 5.899 1.00 97.44 182 LEU A O 1
ATOM 1329 N N . GLY A 1 183 ? -3.815 10.333 7.459 1.00 97.06 183 GLY A N 1
ATOM 1330 C CA . GLY A 1 183 ? -2.389 10.363 7.180 1.00 97.06 183 GLY A CA 1
ATOM 1331 C C . GLY A 1 183 ? -1.844 8.954 6.996 1.00 97.06 183 GLY A C 1
ATOM 1332 O O . GLY A 1 183 ? -2.517 7.961 7.290 1.00 97.06 183 GLY A O 1
ATOM 1333 N N . VAL A 1 184 ? -0.599 8.871 6.525 1.00 97.12 184 VAL A N 1
ATOM 1334 C CA . VAL A 1 184 ? 0.131 7.603 6.385 1.00 97.12 184 VAL A CA 1
ATOM 1335 C C . VAL A 1 184 ? 1.477 7.642 7.074 1.00 97.12 184 VAL A C 1
ATOM 1337 O O . VAL A 1 184 ? 2.147 8.677 7.108 1.00 97.12 184 VAL A O 1
ATOM 1340 N N . ARG A 1 185 ? 1.903 6.496 7.596 1.00 96.06 185 ARG A N 1
ATOM 1341 C CA . ARG A 1 185 ? 3.279 6.269 8.042 1.00 96.06 185 ARG A CA 1
ATOM 1342 C C . ARG A 1 185 ? 3.825 4.994 7.401 1.00 96.06 185 ARG A C 1
ATOM 1344 O O . ARG A 1 185 ? 3.048 4.059 7.198 1.00 96.06 185 ARG A O 1
ATOM 1351 N N . PRO A 1 186 ? 5.132 4.937 7.089 1.00 95.44 186 PRO A N 1
ATOM 1352 C CA . PRO A 1 186 ? 5.769 3.683 6.711 1.00 95.44 186 PRO A CA 1
ATOM 1353 C C . PRO A 1 186 ? 5.494 2.610 7.767 1.00 95.44 186 PRO A C 1
ATOM 1355 O O . PRO A 1 186 ? 5.511 2.902 8.965 1.00 95.44 186 PRO A O 1
ATOM 1358 N N . TYR A 1 187 ? 5.225 1.391 7.317 1.00 94.69 187 TYR A N 1
ATOM 1359 C CA . TYR A 1 187 ? 4.928 0.260 8.181 1.00 94.69 187 TYR A CA 1
ATOM 1360 C C . TYR A 1 187 ? 5.702 -0.976 7.728 1.00 94.69 187 TYR A C 1
ATOM 1362 O O . TYR A 1 187 ? 5.621 -1.355 6.559 1.00 94.69 187 TYR A O 1
ATOM 1370 N N . GLY A 1 188 ? 6.434 -1.579 8.668 1.00 91.81 188 GLY A N 1
ATOM 1371 C CA . GLY A 1 188 ? 7.324 -2.711 8.421 1.00 91.81 188 GLY A CA 1
ATOM 1372 C C . GLY A 1 188 ? 8.455 -2.414 7.430 1.00 91.81 188 GLY A C 1
ATOM 1373 O O . GLY A 1 188 ? 8.671 -1.275 7.002 1.00 91.81 188 GLY A O 1
ATOM 1374 N N . ALA A 1 189 ? 9.207 -3.458 7.084 1.00 91.50 189 ALA A N 1
ATOM 1375 C CA . ALA A 1 189 ? 10.272 -3.375 6.094 1.00 91.50 189 ALA A CA 1
ATOM 1376 C C . ALA A 1 189 ? 9.695 -3.417 4.671 1.00 91.50 189 ALA A C 1
ATOM 1378 O O . ALA A 1 189 ? 8.884 -4.277 4.340 1.00 91.50 189 ALA A O 1
ATOM 1379 N N . GLY A 1 190 ? 10.125 -2.488 3.815 1.00 91.94 190 GLY A N 1
ATOM 1380 C CA . GLY A 1 190 ? 9.832 -2.546 2.383 1.00 91.94 190 GLY A CA 1
ATOM 1381 C C . GLY A 1 190 ? 10.781 -3.487 1.637 1.00 91.94 190 GLY A C 1
ATOM 1382 O O . GLY A 1 190 ? 11.863 -3.808 2.125 1.00 91.94 190 GLY A O 1
ATOM 1383 N N . VAL A 1 191 ? 10.395 -3.870 0.422 1.00 94.44 191 VAL A N 1
ATOM 1384 C CA . VAL A 1 191 ? 11.246 -4.608 -0.521 1.00 94.44 191 VAL A CA 1
ATOM 1385 C C . VAL A 1 191 ? 11.594 -3.690 -1.677 1.00 94.44 191 VAL A C 1
ATOM 1387 O O . VAL A 1 191 ? 10.726 -3.011 -2.222 1.00 94.44 191 VAL A O 1
ATOM 1390 N N . GLU A 1 192 ? 12.861 -3.674 -2.065 1.00 93.69 192 GLU A N 1
ATOM 1391 C CA . GLU A 1 192 ? 13.319 -2.921 -3.221 1.00 93.69 192 GLU A CA 1
ATOM 1392 C C . GLU A 1 192 ? 14.466 -3.681 -3.886 1.00 93.69 192 GLU A C 1
ATOM 1394 O O . GLU A 1 192 ? 15.560 -3.772 -3.329 1.00 93.69 192 GLU A O 1
ATOM 1399 N N . ARG A 1 193 ? 14.213 -4.268 -5.054 1.00 89.81 193 ARG A N 1
ATOM 1400 C CA . ARG A 1 193 ? 15.205 -5.047 -5.799 1.00 89.81 193 ARG A CA 1
ATOM 1401 C C . ARG A 1 193 ? 15.022 -4.907 -7.292 1.00 89.81 193 ARG A C 1
ATOM 1403 O O . ARG A 1 193 ? 13.874 -4.720 -7.741 1.00 89.81 193 ARG A O 1
#

Secondary structure (DSSP, 8-state):
-PPPPPPPPPPPPPPPPPPPPPPP--S---EEEEEEEEEEEE-SSEEEEEEEEEEEE-SSS-EEEEEEEEEEEE--SSTTGGGHHHHHS--SS-SS--EEE-TT-EEEEEEEEEEEGGG---EEETTEEEE-EEEEEEEEEE-STT-EEEEEEEEEEEEEETTEEEEE-EETTS---EE-SEEEEEEEEEEE-

Radius of gyration: 26.27 Å; chains: 1; bounding box: 109×49×48 Å